Protein AF-A0A4Q8UIN6-F1 (afdb_monomer_lite)

Structure (mmCIF, N/CA/C/O backbone):
data_AF-A0A4Q8UIN6-F1
#
_entry.id   AF-A0A4Q8UIN6-F1
#
loop_
_atom_site.group_PDB
_atom_site.id
_atom_site.type_symbol
_atom_site.label_atom_id
_atom_site.label_alt_id
_atom_site.label_comp_id
_atom_site.label_asym_id
_atom_site.label_entity_id
_atom_site.label_seq_id
_atom_site.pdbx_PDB_ins_code
_atom_site.Cartn_x
_atom_site.Cartn_y
_atom_site.Cartn_z
_atom_site.occupancy
_atom_site.B_iso_or_equiv
_atom_site.auth_seq_id
_atom_site.auth_comp_id
_atom_site.auth_asym_id
_atom_site.auth_atom_id
_atom_site.pdbx_PDB_model_num
ATOM 1 N N . MET A 1 1 ? -8.063 -2.271 -13.149 1.00 55.88 1 MET A N 1
ATOM 2 C CA . MET A 1 1 ? -8.968 -3.009 -14.073 1.00 55.88 1 MET A CA 1
ATOM 3 C C . MET A 1 1 ? -8.489 -2.895 -15.523 1.00 55.88 1 MET A C 1
ATOM 5 O O . MET A 1 1 ? -9.298 -2.926 -16.445 1.00 55.88 1 MET A O 1
ATOM 9 N N . TYR A 1 2 ? -7.179 -2.782 -15.737 1.00 72.44 2 TYR A N 1
ATOM 10 C CA . TYR A 1 2 ? -6.567 -2.958 -17.056 1.00 72.44 2 TYR A CA 1
ATOM 11 C C . TYR A 1 2 ? -6.002 -4.374 -17.219 1.00 72.44 2 TYR A C 1
ATOM 13 O O . TYR A 1 2 ? -5.791 -4.827 -18.336 1.00 72.44 2 TYR A O 1
ATOM 21 N N . GLU A 1 3 ? -5.861 -5.107 -16.116 1.00 75.44 3 GLU A N 1
ATOM 22 C CA . GLU A 1 3 ? -5.175 -6.393 -15.998 1.00 75.44 3 GLU A CA 1
ATOM 23 C C . GLU A 1 3 ? -5.869 -7.476 -16.849 1.00 75.44 3 GLU A C 1
ATOM 25 O O . GLU A 1 3 ? -5.211 -8.230 -17.550 1.00 75.44 3 GLU A O 1
ATOM 30 N N . TYR A 1 4 ? -7.207 -7.468 -16.924 1.00 75.94 4 TYR A N 1
ATOM 31 C CA . TYR A 1 4 ? -7.984 -8.390 -17.776 1.00 75.94 4 TYR A CA 1
ATOM 32 C C . TYR A 1 4 ? -7.787 -8.189 -19.286 1.00 75.94 4 TYR A C 1
ATOM 34 O O . TYR A 1 4 ? -8.112 -9.075 -20.075 1.00 75.94 4 TYR A O 1
ATOM 42 N N . LEU A 1 5 ? -7.349 -7.001 -19.708 1.00 82.81 5 LEU A N 1
ATOM 43 C CA . LEU A 1 5 ? -7.236 -6.636 -21.122 1.00 82.81 5 LEU A CA 1
ATOM 44 C C . LEU A 1 5 ? -5.788 -6.439 -21.559 1.00 82.81 5 LEU A C 1
ATOM 46 O O . LEU A 1 5 ? -5.527 -6.487 -22.758 1.00 82.81 5 LEU A O 1
ATOM 50 N N . ALA A 1 6 ? -4.864 -6.237 -20.620 1.00 84.50 6 ALA A N 1
ATOM 51 C CA . ALA A 1 6 ? -3.476 -5.895 -20.894 1.00 84.50 6 ALA A CA 1
ATOM 52 C C . ALA A 1 6 ? -2.790 -6.947 -21.767 1.00 84.50 6 ALA A C 1
ATOM 54 O O . ALA A 1 6 ? -2.225 -6.595 -22.800 1.00 84.50 6 ALA A O 1
ATOM 55 N N . TYR A 1 7 ? -2.934 -8.233 -21.435 1.00 86.44 7 TYR A N 1
ATOM 56 C CA . TYR A 1 7 ? -2.377 -9.319 -22.243 1.00 86.44 7 TYR A CA 1
ATOM 57 C C . TYR A 1 7 ? -2.961 -9.352 -23.657 1.00 86.44 7 TYR A C 1
ATOM 59 O O . TYR A 1 7 ? -2.235 -9.386 -24.651 1.00 86.44 7 TYR A O 1
ATOM 67 N N . THR A 1 8 ? -4.289 -9.260 -23.772 1.00 85.69 8 THR A N 1
ATOM 68 C CA . THR A 1 8 ? -4.957 -9.252 -25.080 1.00 85.69 8 THR A CA 1
ATOM 69 C C . THR A 1 8 ? -4.534 -8.041 -25.912 1.00 85.69 8 THR A C 1
ATOM 71 O O . THR A 1 8 ? -4.278 -8.182 -27.107 1.00 85.69 8 THR A O 1
ATOM 74 N N . ALA A 1 9 ? -4.419 -6.862 -25.297 1.00 85.75 9 ALA A N 1
ATOM 75 C CA . ALA A 1 9 ? -3.946 -5.646 -25.946 1.00 85.75 9 ALA A CA 1
ATOM 76 C C . ALA A 1 9 ? -2.479 -5.772 -26.383 1.00 85.75 9 ALA A C 1
ATOM 78 O O . ALA A 1 9 ? -2.149 -5.378 -27.500 1.00 85.75 9 ALA A O 1
ATOM 79 N N . ALA A 1 10 ? -1.622 -6.374 -25.553 1.00 85.69 10 ALA A N 1
ATOM 80 C CA . ALA A 1 10 ? -0.219 -6.614 -25.868 1.00 85.69 10 ALA A CA 1
ATOM 81 C C . ALA A 1 10 ? -0.061 -7.552 -27.076 1.00 85.69 10 ALA A C 1
ATOM 83 O O . ALA A 1 10 ? 0.629 -7.220 -28.041 1.00 85.69 10 ALA A O 1
ATOM 84 N N . VAL A 1 11 ? -0.759 -8.691 -27.059 1.00 86.94 11 VAL A N 1
ATOM 85 C CA . VAL A 1 11 ? -0.645 -9.733 -28.090 1.00 86.94 11 VAL A CA 1
ATOM 86 C C . VAL A 1 11 ? -1.373 -9.357 -29.382 1.00 86.94 11 VAL A C 1
ATOM 88 O O . VAL A 1 11 ? -0.835 -9.528 -30.472 1.00 86.94 11 VAL A O 1
ATOM 91 N N . SER A 1 12 ? -2.603 -8.848 -29.286 1.00 85.38 12 SER A N 1
ATOM 92 C CA . SER A 1 12 ? -3.455 -8.603 -30.462 1.00 85.38 12 SER A CA 1
ATOM 93 C C . SER A 1 12 ? -3.321 -7.187 -31.023 1.00 85.38 12 SER A C 1
ATOM 95 O O . SER A 1 12 ? -3.688 -6.946 -32.171 1.00 85.38 12 SER A O 1
ATOM 97 N N . GLY A 1 13 ? -2.816 -6.240 -30.227 1.00 82.81 13 GLY A N 1
ATOM 98 C CA . GLY A 1 13 ? -2.674 -4.832 -30.604 1.00 82.81 13 GLY A CA 1
ATOM 99 C C . GLY A 1 13 ? -1.371 -4.488 -31.330 1.00 82.81 13 GLY A C 1
ATOM 100 O O . GLY A 1 13 ? -1.163 -3.320 -31.651 1.00 82.81 13 GLY A O 1
ATOM 101 N N . GLY A 1 14 ? -0.496 -5.467 -31.583 1.00 85.06 14 GLY A N 1
ATOM 102 C CA . GLY A 1 14 ? 0.805 -5.243 -32.224 1.00 85.06 14 GLY A CA 1
ATOM 103 C C . GLY A 1 14 ? 1.759 -4.418 -31.356 1.00 85.06 14 GLY A C 1
ATOM 104 O O . GLY A 1 14 ? 2.422 -3.502 -31.845 1.00 85.06 14 GLY A O 1
ATOM 105 N N . PHE A 1 15 ? 1.765 -4.671 -30.042 1.00 90.06 15 PHE A N 1
ATOM 106 C CA . PHE A 1 15 ? 2.443 -3.823 -29.061 1.00 90.06 15 PHE A CA 1
ATOM 107 C C . PHE A 1 15 ? 3.959 -3.742 -29.283 1.00 90.06 15 PHE A C 1
ATOM 109 O O . PHE A 1 15 ? 4.555 -2.662 -29.230 1.00 90.06 15 PHE A O 1
ATOM 116 N N . LYS A 1 16 ? 4.583 -4.877 -29.603 1.00 93.38 16 LYS A N 1
ATOM 117 C CA . LYS A 1 16 ? 6.002 -4.950 -29.952 1.00 93.38 16 LYS A CA 1
ATOM 118 C C . LYS A 1 16 ? 6.315 -4.154 -31.214 1.00 93.38 16 LYS A C 1
ATOM 120 O O . LYS A 1 16 ? 7.249 -3.357 -31.206 1.00 93.38 16 LYS A O 1
ATOM 125 N N . GLU A 1 17 ? 5.542 -4.344 -32.279 1.00 92.81 17 GLU A N 1
ATOM 126 C CA . GLU A 1 17 ? 5.719 -3.657 -33.563 1.00 92.81 17 GLU A CA 1
ATOM 127 C C . GLU A 1 17 ? 5.603 -2.140 -33.384 1.00 92.81 17 GLU A C 1
ATOM 129 O O . GLU A 1 17 ? 6.385 -1.371 -33.944 1.00 92.81 17 GLU A O 1
ATOM 134 N N . ALA A 1 18 ? 4.668 -1.718 -32.535 1.00 91.75 18 ALA A N 1
ATOM 135 C CA . ALA A 1 18 ? 4.485 -0.336 -32.126 1.00 91.75 18 ALA A CA 1
ATOM 136 C C . ALA A 1 18 ? 5.764 0.266 -31.508 1.00 91.75 18 ALA A C 1
ATOM 138 O O . ALA A 1 18 ? 6.174 1.367 -31.881 1.00 91.75 18 ALA A O 1
ATOM 139 N N . LEU A 1 19 ? 6.417 -0.453 -30.592 1.00 94.44 19 LEU A N 1
ATOM 140 C CA . LEU A 1 19 ? 7.640 0.007 -29.925 1.00 94.44 19 LEU A CA 1
ATOM 141 C C . LEU A 1 19 ? 8.915 -0.164 -30.767 1.00 94.44 19 LEU A C 1
ATOM 143 O O . LEU A 1 19 ? 9.931 0.458 -30.461 1.00 94.44 19 LEU A O 1
ATOM 147 N N . GLN A 1 20 ? 8.884 -0.960 -31.838 1.00 95.25 20 GLN A N 1
ATOM 148 C CA . GLN A 1 20 ? 10.010 -1.106 -32.770 1.00 95.25 20 GLN A CA 1
ATOM 149 C C . GLN A 1 20 ? 10.219 0.116 -33.676 1.00 95.25 20 GLN A C 1
ATOM 151 O O . GLN A 1 20 ? 11.268 0.230 -34.313 1.00 95.25 20 GLN A O 1
ATOM 156 N N . ALA A 1 21 ? 9.250 1.032 -33.749 1.00 92.56 21 ALA A N 1
ATOM 157 C CA . ALA A 1 21 ? 9.405 2.277 -34.488 1.00 92.56 21 ALA A CA 1
ATOM 158 C C . ALA A 1 21 ? 10.601 3.095 -33.960 1.00 92.56 21 ALA A C 1
ATOM 160 O O . ALA A 1 21 ? 10.807 3.205 -32.754 1.00 92.56 21 ALA A O 1
ATOM 161 N N . ASP A 1 22 ? 11.362 3.733 -34.861 1.00 89.19 22 ASP A N 1
ATOM 162 C CA . ASP A 1 22 ? 12.524 4.566 -34.488 1.00 89.19 22 ASP A CA 1
ATOM 163 C C . ASP A 1 22 ? 12.137 5.728 -33.554 1.00 89.19 22 ASP A C 1
ATOM 165 O O . ASP A 1 22 ? 12.903 6.130 -32.676 1.00 89.19 22 ASP A O 1
ATOM 169 N N . LYS A 1 23 ? 10.911 6.242 -33.719 1.00 89.00 23 LYS A N 1
ATOM 170 C CA . LYS A 1 23 ? 10.323 7.283 -32.875 1.00 89.00 23 LYS A CA 1
ATOM 171 C C . LYS A 1 23 ? 8.928 6.880 -32.427 1.00 89.00 23 LYS A C 1
ATOM 173 O O . LYS A 1 23 ? 8.058 6.626 -33.257 1.00 89.00 23 LYS A O 1
ATOM 178 N N . VAL A 1 24 ? 8.716 6.926 -31.118 1.00 90.88 24 VAL A N 1
ATOM 179 C CA . VAL A 1 24 ? 7.424 6.716 -30.464 1.00 90.88 24 VAL A CA 1
ATOM 180 C C . VAL A 1 24 ? 6.958 8.047 -29.874 1.00 90.88 24 VAL A C 1
ATOM 182 O O . VAL A 1 24 ? 7.755 8.809 -29.325 1.00 90.88 24 VAL A O 1
ATOM 185 N N . SER A 1 25 ? 5.676 8.380 -30.042 1.00 90.50 25 SER A N 1
ATOM 186 C CA . SER A 1 25 ? 5.124 9.625 -29.489 1.00 90.50 25 SER A CA 1
ATOM 187 C C . SER A 1 25 ? 4.988 9.539 -27.966 1.00 90.50 25 SER A C 1
ATOM 189 O O . SER A 1 25 ? 4.821 8.452 -27.423 1.00 90.50 25 SER A O 1
ATOM 191 N N . GLY A 1 26 ? 4.988 10.680 -27.267 1.00 89.81 26 GLY A N 1
ATOM 192 C CA . GLY A 1 26 ? 4.832 10.695 -25.806 1.00 89.81 26 GLY A CA 1
ATOM 193 C C . GLY A 1 26 ? 3.543 10.016 -25.326 1.00 89.81 26 GLY A C 1
ATOM 194 O O . GLY A 1 26 ? 3.594 9.207 -24.413 1.00 89.81 26 GLY A O 1
ATOM 195 N N . ALA A 1 27 ? 2.412 10.262 -25.997 1.00 90.75 27 ALA A N 1
ATOM 196 C CA . ALA A 1 27 ? 1.131 9.634 -25.648 1.00 90.75 27 ALA A CA 1
ATOM 197 C C . ALA A 1 27 ? 1.140 8.110 -25.856 1.00 90.75 27 ALA A C 1
ATOM 199 O O . ALA A 1 27 ? 0.541 7.362 -25.087 1.00 90.75 27 ALA A O 1
ATOM 200 N N . MET A 1 28 ? 1.839 7.648 -26.894 1.00 91.31 28 MET A N 1
ATOM 201 C CA . MET A 1 28 ? 2.015 6.223 -27.151 1.00 91.31 28 MET A CA 1
ATOM 202 C C . MET A 1 28 ? 2.946 5.578 -26.122 1.00 91.31 28 MET A C 1
ATOM 204 O O . MET A 1 28 ? 2.707 4.445 -25.725 1.00 91.31 28 MET A O 1
ATOM 208 N N . LEU A 1 29 ? 3.966 6.305 -25.661 1.00 93.31 29 LEU A N 1
ATOM 209 C CA . LEU A 1 29 ? 4.850 5.849 -24.594 1.00 93.31 29 LEU A CA 1
ATOM 210 C C . LEU A 1 29 ? 4.116 5.776 -23.249 1.00 93.31 29 LEU A C 1
ATOM 212 O O . LEU A 1 29 ? 4.275 4.796 -22.537 1.00 93.31 29 LEU A O 1
ATOM 216 N N . ASP A 1 30 ? 3.257 6.750 -22.940 1.00 93.12 30 ASP A N 1
ATOM 217 C CA . ASP A 1 30 ? 2.387 6.690 -21.760 1.00 93.12 30 ASP A CA 1
ATOM 218 C C . ASP A 1 30 ? 1.471 5.451 -21.818 1.00 93.12 30 ASP A C 1
ATOM 220 O O . ASP A 1 30 ? 1.454 4.656 -20.887 1.00 93.12 30 ASP A O 1
ATOM 224 N N . SER A 1 31 ? 0.807 5.222 -22.959 1.00 92.44 31 SER A N 1
ATOM 225 C CA . SER A 1 31 ? -0.083 4.060 -23.142 1.00 92.44 31 SER A CA 1
ATOM 226 C C . SER A 1 31 ? 0.667 2.723 -23.075 1.00 92.44 31 SER A C 1
ATOM 228 O O . SER A 1 31 ? 0.143 1.730 -22.579 1.00 92.44 31 SER A O 1
ATOM 230 N N . ALA A 1 32 ? 1.902 2.676 -23.588 1.00 94.62 32 ALA A N 1
ATOM 231 C CA . ALA A 1 32 ? 2.774 1.511 -23.461 1.00 94.62 32 ALA A CA 1
ATOM 232 C C . ALA A 1 32 ? 3.113 1.228 -21.993 1.00 94.62 32 ALA A C 1
ATOM 234 O O . ALA A 1 32 ? 3.127 0.071 -21.576 1.00 94.62 32 ALA A O 1
ATOM 235 N N . GLY A 1 33 ? 3.353 2.292 -21.225 1.00 95.00 33 GLY A N 1
ATOM 236 C CA . GLY A 1 33 ? 3.547 2.235 -19.788 1.00 95.00 33 GLY A CA 1
ATOM 237 C C . GLY A 1 33 ? 2.360 1.612 -19.057 1.00 95.00 33 GLY A C 1
ATOM 238 O O . GLY A 1 33 ? 2.566 0.673 -18.294 1.00 95.00 33 GLY A O 1
ATOM 239 N N . ASP A 1 34 ? 1.138 2.055 -19.364 1.00 92.94 34 ASP A N 1
ATOM 240 C CA . ASP A 1 34 ? -0.094 1.523 -18.761 1.00 92.94 34 ASP A CA 1
ATOM 241 C C . ASP A 1 34 ? -0.257 0.007 -19.009 1.00 92.94 34 ASP A C 1
ATOM 243 O O . ASP A 1 34 ? -0.661 -0.740 -18.118 1.00 92.94 34 ASP A O 1
ATOM 247 N N . ILE A 1 35 ? 0.081 -0.474 -20.216 1.00 94.06 35 ILE A N 1
ATOM 248 C CA . ILE A 1 35 ? 0.032 -1.911 -20.550 1.00 94.06 35 ILE A CA 1
ATOM 249 C C . ILE A 1 35 ? 1.090 -2.688 -19.762 1.00 94.06 35 ILE A C 1
ATOM 251 O O . ILE A 1 35 ? 0.783 -3.740 -19.205 1.00 94.06 35 ILE A O 1
ATOM 255 N N . ILE A 1 36 ? 2.329 -2.187 -19.721 1.00 95.94 36 ILE A N 1
ATOM 256 C CA . ILE A 1 36 ? 3.430 -2.837 -18.997 1.00 95.94 36 ILE A CA 1
ATOM 257 C C . ILE A 1 36 ? 3.108 -2.922 -17.507 1.00 95.94 36 ILE A C 1
ATOM 259 O O . ILE A 1 36 ? 3.254 -3.982 -16.911 1.00 95.94 36 ILE A O 1
ATOM 263 N N . GLU A 1 37 ? 2.629 -1.832 -16.917 1.00 94.50 37 GLU A N 1
ATOM 264 C CA . GLU A 1 37 ? 2.224 -1.790 -15.516 1.00 94.50 37 GLU A CA 1
ATOM 265 C C . GLU A 1 37 ? 1.110 -2.791 -15.206 1.00 94.50 37 GLU A C 1
ATOM 267 O O . GLU A 1 37 ? 1.189 -3.520 -14.219 1.00 94.50 37 GLU A O 1
ATOM 272 N N . ALA A 1 38 ? 0.091 -2.869 -16.062 1.00 92.44 38 ALA A N 1
ATOM 273 C CA . ALA A 1 38 ? -0.997 -3.818 -15.881 1.00 92.44 38 ALA A CA 1
ATOM 274 C C . ALA A 1 38 ? -0.530 -5.281 -15.985 1.00 92.44 38 ALA A C 1
ATOM 276 O O . ALA A 1 38 ? -1.048 -6.125 -15.259 1.00 92.44 38 ALA A O 1
ATOM 277 N N . LEU A 1 39 ? 0.451 -5.580 -16.846 1.00 93.75 39 LEU A N 1
ATOM 278 C CA . LEU A 1 39 ? 1.071 -6.908 -16.931 1.00 93.75 39 LEU A CA 1
ATOM 279 C C . LEU A 1 39 ? 1.953 -7.221 -15.714 1.00 93.75 39 LEU A C 1
ATOM 281 O O . LEU A 1 39 ? 1.983 -8.366 -15.280 1.00 93.75 39 LEU A O 1
ATOM 285 N N . LEU A 1 40 ? 2.656 -6.226 -15.165 1.00 93.69 40 LEU A N 1
ATOM 286 C CA . LEU A 1 40 ? 3.498 -6.376 -13.969 1.00 93.69 40 LEU A CA 1
ATOM 287 C C . LEU A 1 40 ? 2.677 -6.607 -12.699 1.00 93.69 40 LEU A C 1
ATOM 289 O O . LEU A 1 40 ? 3.068 -7.405 -11.857 1.00 93.69 40 LEU A O 1
ATOM 293 N N . ASN A 1 41 ? 1.539 -5.921 -12.557 1.00 88.62 41 ASN A N 1
ATOM 294 C CA . ASN A 1 41 ? 0.656 -6.092 -11.399 1.00 88.62 41 ASN A CA 1
ATOM 295 C C . ASN A 1 41 ? 0.030 -7.497 -11.332 1.00 88.62 41 ASN A C 1
ATOM 297 O O . ASN A 1 41 ? -0.438 -7.902 -10.267 1.00 88.62 41 ASN A O 1
ATOM 301 N N . GLY A 1 42 ? -0.004 -8.214 -12.459 1.00 80.62 42 GLY A N 1
ATOM 302 C CA . GLY A 1 42 ? -0.657 -9.510 -12.576 1.00 80.62 42 GLY A CA 1
ATOM 303 C C . GLY A 1 42 ? -2.176 -9.430 -12.407 1.00 80.62 42 GLY A C 1
ATOM 304 O O . GLY A 1 42 ? -2.780 -8.369 -12.227 1.00 80.62 42 GLY A O 1
ATOM 305 N N . GLY A 1 43 ? -2.839 -10.579 -12.492 1.00 73.75 43 GLY A N 1
ATOM 306 C CA . GLY A 1 43 ? -4.287 -10.650 -12.363 1.00 73.75 43 GLY A CA 1
ATOM 307 C C . GLY A 1 43 ? -4.818 -12.073 -12.503 1.00 73.75 43 GLY A C 1
ATOM 308 O O . GLY A 1 43 ? -4.052 -13.024 -12.574 1.00 73.75 43 GLY A O 1
ATOM 309 N N . PRO A 1 44 ? -6.146 -12.256 -12.548 1.00 73.81 44 PRO A N 1
ATOM 310 C CA . PRO A 1 44 ? -6.748 -13.572 -12.783 1.00 73.81 44 PRO A CA 1
ATOM 311 C C . PRO A 1 44 ? -6.598 -14.067 -14.235 1.00 73.81 44 PRO A C 1
ATOM 313 O O . PRO A 1 44 ? -7.075 -15.155 -14.550 1.00 73.81 44 PRO A O 1
ATOM 316 N N . ALA A 1 45 ? -6.010 -13.251 -15.112 1.00 83.69 45 ALA A N 1
ATOM 317 C CA . ALA A 1 45 ? -5.683 -13.554 -16.502 1.00 83.69 45 ALA A CA 1
ATOM 318 C C . ALA A 1 45 ? -4.155 -13.541 -16.685 1.00 83.69 45 ALA A C 1
ATOM 320 O O . ALA A 1 45 ? -3.432 -13.222 -15.744 1.00 83.69 45 ALA A O 1
ATOM 321 N N . GLU A 1 46 ? -3.692 -13.876 -17.887 1.00 89.00 46 GLU A N 1
ATOM 322 C CA . GLU A 1 46 ? -2.272 -13.942 -18.236 1.00 89.00 46 GLU A CA 1
ATOM 323 C C . GLU A 1 46 ? -1.519 -12.632 -17.942 1.00 89.00 46 GLU A C 1
ATOM 325 O O . GLU A 1 46 ? -2.039 -11.531 -18.162 1.00 89.00 46 GLU A O 1
ATOM 330 N N . ASP A 1 47 ? -0.275 -12.758 -17.480 1.00 91.00 47 ASP A N 1
ATOM 331 C CA . ASP A 1 47 ? 0.553 -11.636 -17.029 1.00 91.00 47 ASP A CA 1
ATOM 332 C C . ASP A 1 47 ? 1.853 -11.478 -17.842 1.00 91.00 47 ASP A C 1
ATOM 334 O O . ASP A 1 47 ? 1.993 -11.987 -18.962 1.00 91.00 47 ASP A O 1
ATOM 338 N N . LEU A 1 48 ? 2.803 -10.687 -17.329 1.00 91.00 48 LEU A N 1
ATOM 339 C CA . LEU A 1 48 ? 4.082 -10.459 -17.999 1.00 91.00 48 LEU A CA 1
ATOM 340 C C . LEU A 1 48 ? 4.884 -11.758 -18.217 1.00 91.00 48 LEU A C 1
ATOM 342 O O . LEU A 1 48 ? 5.579 -11.877 -19.229 1.00 91.00 48 LEU A O 1
ATOM 346 N N . SER A 1 49 ? 4.768 -12.725 -17.307 1.00 90.12 49 SER A N 1
ATOM 347 C CA . SER A 1 49 ? 5.430 -14.032 -17.362 1.00 90.12 49 SER A CA 1
ATOM 348 C C . SER A 1 49 ? 4.925 -14.880 -18.527 1.00 90.12 49 SER A C 1
ATOM 350 O O . SER A 1 49 ? 5.699 -15.634 -19.113 1.00 90.12 49 SER A O 1
ATOM 352 N N . ASP A 1 50 ? 3.657 -14.720 -18.912 1.00 90.75 50 ASP A N 1
ATOM 353 C CA . ASP A 1 50 ? 3.025 -15.412 -20.045 1.00 90.75 50 ASP A CA 1
ATOM 354 C C . ASP A 1 50 ? 3.294 -14.729 -21.396 1.00 90.75 50 ASP A C 1
ATOM 356 O O . ASP A 1 50 ? 3.031 -15.283 -22.475 1.00 90.75 50 ASP A O 1
ATOM 360 N N . TYR A 1 51 ? 3.786 -13.488 -21.371 1.00 91.50 51 TYR A N 1
ATOM 361 C CA . TYR A 1 51 ? 3.978 -12.682 -22.566 1.00 91.50 51 TYR A CA 1
ATOM 362 C C . TYR A 1 51 ? 5.344 -12.943 -23.214 1.00 91.50 51 TYR A C 1
ATOM 364 O O . TYR A 1 51 ? 6.383 -12.442 -22.790 1.00 91.50 51 TYR A O 1
ATOM 372 N N . LYS A 1 52 ? 5.338 -13.692 -24.323 1.00 91.44 52 LYS A N 1
ATOM 373 C CA . LYS A 1 52 ? 6.549 -14.154 -25.037 1.00 91.44 52 LYS A CA 1
ATOM 374 C C . LYS A 1 52 ? 7.527 -13.056 -25.454 1.00 91.44 52 LYS A C 1
ATOM 376 O O . LYS A 1 52 ? 8.716 -13.315 -25.599 1.00 91.44 52 LYS A O 1
ATOM 381 N N . ASP A 1 53 ? 7.023 -11.848 -25.692 1.00 92.69 53 ASP A N 1
ATOM 382 C CA . ASP A 1 53 ? 7.823 -10.703 -26.125 1.00 92.69 53 ASP A CA 1
ATOM 383 C C . ASP A 1 53 ? 8.176 -9.744 -24.971 1.00 92.69 53 ASP A C 1
ATOM 385 O O . ASP A 1 53 ? 8.716 -8.664 -25.226 1.00 92.69 53 ASP A O 1
ATOM 389 N N . ALA A 1 54 ? 7.916 -10.124 -23.711 1.00 93.31 54 ALA A N 1
ATOM 390 C CA . ALA A 1 54 ? 8.110 -9.285 -22.525 1.00 93.31 54 ALA A CA 1
ATOM 391 C C . ALA A 1 54 ? 9.509 -8.658 -22.460 1.00 93.31 54 ALA A C 1
ATOM 393 O O . ALA A 1 54 ? 9.633 -7.435 -22.364 1.00 93.31 54 ALA A O 1
ATOM 394 N N . ALA A 1 55 ? 10.562 -9.470 -22.601 1.00 95.56 55 ALA A N 1
ATOM 395 C CA . ALA A 1 55 ? 11.945 -8.997 -22.534 1.00 95.56 55 ALA A CA 1
ATOM 396 C C . ALA A 1 55 ? 12.286 -7.966 -23.623 1.00 95.56 55 ALA A C 1
ATOM 398 O O . ALA A 1 55 ? 13.066 -7.038 -23.397 1.00 95.56 55 ALA A O 1
ATOM 399 N N . ILE A 1 56 ? 11.706 -8.114 -24.818 1.00 95.06 56 ILE A N 1
ATOM 400 C CA . ILE A 1 56 ? 11.933 -7.199 -25.942 1.00 95.06 56 ILE A CA 1
ATOM 401 C C . ILE A 1 56 ? 11.160 -5.902 -25.722 1.00 95.06 56 ILE A C 1
ATOM 403 O O . ILE A 1 56 ? 11.716 -4.819 -25.886 1.00 95.06 56 ILE A O 1
ATOM 407 N N . VAL A 1 57 ? 9.885 -6.006 -25.353 1.00 95.50 57 VAL A N 1
ATOM 408 C CA . VAL A 1 57 ? 9.002 -4.857 -25.139 1.00 95.50 57 VAL A CA 1
ATOM 409 C C . VAL A 1 57 ? 9.510 -3.967 -24.012 1.00 95.50 57 VAL A C 1
ATOM 411 O O . VAL A 1 57 ? 9.587 -2.754 -24.202 1.00 95.50 57 VAL A O 1
ATOM 414 N N . ILE A 1 58 ? 9.923 -4.548 -22.883 1.00 97.31 58 ILE A N 1
ATOM 415 C CA . ILE A 1 58 ? 10.473 -3.784 -21.757 1.00 97.31 58 ILE A CA 1
ATOM 416 C C . ILE A 1 58 ? 11.771 -3.075 -22.160 1.00 97.31 58 ILE A C 1
ATOM 418 O O . ILE A 1 58 ? 11.925 -1.879 -21.912 1.00 97.31 58 ILE A O 1
ATOM 422 N N . ASP A 1 59 ? 12.681 -3.760 -22.854 1.00 96.81 59 ASP A N 1
ATOM 423 C CA . ASP A 1 59 ? 13.930 -3.142 -23.310 1.00 96.81 59 ASP A CA 1
ATOM 424 C C . ASP A 1 59 ? 13.695 -2.022 -24.340 1.00 96.81 59 ASP A C 1
ATOM 426 O O . ASP A 1 59 ? 14.360 -0.982 -24.297 1.00 96.81 59 ASP A O 1
ATOM 430 N N . LEU A 1 60 ? 12.729 -2.186 -25.251 1.00 96.94 60 LEU A N 1
ATOM 431 C CA . LEU A 1 60 ? 12.335 -1.136 -26.197 1.00 96.94 60 LEU A CA 1
ATOM 432 C C . LEU A 1 60 ? 11.706 0.060 -25.477 1.00 96.94 60 LEU A C 1
ATOM 434 O O . LEU A 1 60 ? 12.067 1.200 -25.768 1.00 96.94 60 LEU A O 1
ATOM 438 N N . TYR A 1 61 ? 10.813 -0.186 -24.518 1.00 97.81 61 TYR A N 1
ATOM 439 C CA . TYR A 1 61 ? 10.182 0.854 -23.711 1.00 97.81 61 TYR A CA 1
ATOM 440 C C . TYR A 1 61 ? 11.227 1.697 -22.969 1.00 97.81 61 TYR A C 1
ATOM 442 O O . TYR A 1 61 ? 11.273 2.917 -23.143 1.00 97.81 61 TYR A O 1
ATOM 450 N N . ILE A 1 62 ? 12.150 1.052 -22.247 1.00 97.56 62 ILE A N 1
ATOM 451 C CA . ILE A 1 62 ? 13.255 1.733 -21.555 1.00 97.56 62 ILE A CA 1
ATOM 452 C C . ILE A 1 62 ? 14.139 2.482 -22.559 1.00 97.56 62 ILE A C 1
ATOM 454 O O . ILE A 1 62 ? 14.526 3.625 -22.323 1.00 97.56 62 ILE A O 1
ATOM 458 N N . SER A 1 63 ? 14.425 1.890 -23.723 1.00 95.69 63 SER A N 1
ATOM 459 C CA . SER A 1 63 ? 15.200 2.553 -24.782 1.00 95.69 63 SER A CA 1
ATOM 460 C C . SER A 1 63 ? 14.557 3.846 -25.281 1.00 95.69 63 SER A C 1
ATOM 462 O O . SER A 1 63 ? 15.277 4.799 -25.586 1.00 95.69 63 SER A O 1
ATOM 464 N N . HIS A 1 64 ? 13.227 3.894 -25.367 1.00 96.75 64 HIS A N 1
ATOM 465 C CA . HIS A 1 64 ? 12.499 5.111 -25.722 1.00 96.75 64 HIS A CA 1
ATOM 466 C C . HIS A 1 64 ? 12.502 6.130 -24.588 1.00 96.75 64 HIS A C 1
ATOM 468 O O . HIS A 1 64 ? 12.697 7.311 -24.862 1.00 96.75 64 HIS A O 1
ATOM 474 N N . LEU A 1 65 ? 12.386 5.694 -23.330 1.00 95.94 65 LEU A N 1
ATOM 475 C CA . LEU A 1 65 ? 12.486 6.585 -22.170 1.00 95.94 65 LEU A CA 1
ATOM 476 C C . LEU A 1 65 ? 13.866 7.243 -22.050 1.00 95.94 65 LEU A C 1
ATOM 478 O O . LEU A 1 65 ? 13.935 8.445 -21.826 1.00 95.94 65 LEU A O 1
ATOM 482 N N . VAL A 1 66 ? 14.962 6.515 -22.297 1.00 93.06 66 VAL A N 1
ATOM 483 C CA . VAL A 1 66 ? 16.323 7.100 -22.314 1.00 93.06 66 VAL A CA 1
ATOM 484 C C . VAL A 1 66 ? 16.446 8.224 -23.350 1.00 93.06 66 VAL A C 1
ATOM 486 O O . VAL A 1 66 ? 17.160 9.203 -23.143 1.00 93.06 66 VAL A O 1
ATOM 489 N N . LYS A 1 67 ? 15.762 8.088 -24.490 1.00 91.38 67 LYS A N 1
ATOM 490 C CA . LYS A 1 67 ? 15.755 9.098 -25.558 1.00 91.38 67 LYS A CA 1
ATOM 491 C C . LYS A 1 67 ? 14.723 10.202 -25.316 1.00 91.38 67 LYS A C 1
ATOM 493 O O . LYS A 1 67 ? 14.756 11.223 -26.008 1.00 91.38 67 LYS A O 1
ATOM 498 N N . ALA A 1 68 ? 13.788 10.000 -24.390 1.00 86.69 68 ALA A N 1
ATOM 499 C CA . ALA A 1 68 ? 12.744 10.960 -24.095 1.00 86.69 68 ALA A CA 1
ATOM 500 C C . ALA A 1 68 ? 13.351 12.141 -23.330 1.00 86.69 68 ALA A C 1
ATOM 502 O O . ALA A 1 68 ? 13.923 11.990 -22.258 1.00 86.69 68 ALA A O 1
ATOM 503 N N . GLY A 1 69 ? 13.225 13.349 -23.884 1.00 78.88 69 GLY A N 1
ATOM 504 C CA . GLY A 1 69 ? 13.810 14.545 -23.270 1.00 78.88 69 GLY A CA 1
ATOM 505 C C . GLY A 1 69 ? 13.147 14.973 -21.954 1.00 78.88 69 GLY A C 1
ATOM 506 O O . GLY A 1 69 ? 13.749 15.724 -21.194 1.00 78.88 69 GLY A O 1
ATOM 507 N N . GLN A 1 70 ? 11.915 14.531 -21.683 1.00 86.75 70 GLN A N 1
ATOM 508 C CA . GLN A 1 70 ? 11.195 14.843 -20.450 1.00 86.75 70 GLN A CA 1
ATOM 509 C C . GLN A 1 70 ? 10.404 13.624 -19.977 1.00 86.75 70 GLN A C 1
ATOM 511 O O . GLN A 1 70 ? 9.491 13.167 -20.666 1.00 86.75 70 GLN A O 1
ATOM 516 N N . LEU A 1 71 ? 10.739 13.144 -18.781 1.00 94.12 71 LEU A N 1
ATOM 517 C CA . LEU A 1 71 ? 10.064 12.029 -18.127 1.00 94.12 71 LEU A CA 1
ATOM 518 C C . LEU A 1 71 ? 9.032 12.516 -17.109 1.00 94.12 71 LEU A C 1
ATOM 520 O O . LEU A 1 71 ? 9.141 13.609 -16.545 1.00 94.12 71 LEU A O 1
ATOM 524 N N . LYS A 1 72 ? 8.015 11.686 -16.889 1.00 94.06 72 LYS A N 1
ATOM 525 C CA . LYS A 1 72 ? 6.950 11.893 -15.907 1.00 94.06 72 LYS A CA 1
ATOM 526 C C . LYS A 1 72 ? 7.131 10.944 -14.728 1.00 94.06 72 LYS A C 1
ATOM 528 O O . LYS A 1 72 ? 7.831 9.943 -14.811 1.00 94.06 72 LYS A O 1
ATOM 533 N N . ILE A 1 73 ? 6.426 11.233 -13.641 1.00 95.75 73 ILE A N 1
ATOM 534 C C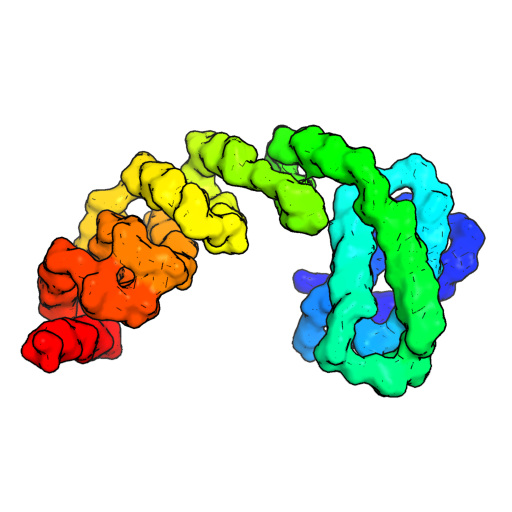A . ILE A 1 73 ? 6.469 10.423 -12.415 1.00 95.75 73 ILE A CA 1
ATOM 535 C C . ILE A 1 73 ? 5.875 9.032 -12.641 1.00 95.75 73 ILE A C 1
ATOM 537 O O . ILE A 1 73 ? 6.409 8.062 -12.119 1.00 95.75 73 ILE A O 1
ATOM 541 N N . VAL A 1 74 ? 4.861 8.918 -13.503 1.00 95.00 74 VAL A N 1
ATOM 542 C CA . VAL A 1 74 ? 4.345 7.613 -13.938 1.00 95.00 74 VAL A CA 1
ATOM 543 C C . VAL A 1 74 ? 5.440 6.766 -14.603 1.00 95.00 74 VAL A C 1
ATOM 545 O O . VAL A 1 74 ? 5.557 5.583 -14.315 1.00 95.00 74 VAL A O 1
ATOM 548 N N . HIS A 1 75 ? 6.334 7.367 -15.403 1.00 96.38 75 HIS A N 1
ATOM 549 C CA . HIS A 1 75 ? 7.454 6.632 -16.006 1.00 96.38 75 HIS A CA 1
ATOM 550 C C . HIS A 1 75 ? 8.437 6.128 -14.949 1.00 96.38 75 HIS A C 1
ATOM 552 O O . HIS A 1 75 ? 8.883 4.991 -15.045 1.00 96.38 75 HIS A O 1
ATOM 558 N N . PHE A 1 76 ? 8.738 6.938 -13.929 1.00 97.62 76 PHE A N 1
ATOM 559 C CA . PHE A 1 76 ? 9.556 6.512 -12.789 1.00 97.62 76 PHE A CA 1
ATOM 560 C C . PHE A 1 76 ? 8.919 5.333 -12.039 1.00 97.62 76 PHE A C 1
ATOM 562 O O . PHE A 1 76 ? 9.594 4.338 -11.794 1.00 97.62 76 PHE A O 1
ATOM 569 N N . ASN A 1 77 ? 7.620 5.408 -11.732 1.00 97.31 77 ASN A N 1
ATOM 570 C CA . ASN A 1 77 ? 6.899 4.333 -11.043 1.00 97.31 77 ASN A CA 1
ATOM 571 C C . ASN A 1 77 ? 6.912 3.022 -11.838 1.00 97.31 77 ASN A C 1
ATOM 573 O O . ASN A 1 77 ? 7.143 1.963 -11.259 1.00 97.31 77 ASN A O 1
ATOM 577 N N . ILE A 1 78 ? 6.713 3.090 -13.157 1.00 97.69 78 ILE A N 1
ATOM 578 C CA . ILE A 1 78 ? 6.767 1.914 -14.035 1.00 97.69 78 ILE A CA 1
ATOM 579 C C . ILE A 1 78 ? 8.178 1.323 -14.067 1.00 97.69 78 ILE A C 1
ATOM 581 O O . ILE A 1 78 ? 8.328 0.110 -13.981 1.00 97.69 78 ILE A O 1
ATOM 585 N N . LEU A 1 79 ? 9.219 2.156 -14.163 1.00 98.19 79 LEU A N 1
ATOM 586 C CA . LEU A 1 79 ? 10.606 1.681 -14.134 1.00 98.19 79 LEU A CA 1
ATOM 587 C C . LEU A 1 79 ? 10.948 1.001 -12.806 1.00 98.19 79 LEU A C 1
ATOM 589 O O . LEU A 1 79 ? 11.542 -0.069 -12.823 1.00 98.19 79 LEU A O 1
ATOM 593 N N . LYS A 1 80 ? 10.511 1.563 -11.675 1.00 97.94 80 LYS A N 1
ATOM 594 C CA . LYS A 1 80 ? 10.673 0.925 -10.366 1.00 97.94 80 LYS A CA 1
ATOM 595 C C . LYS A 1 80 ? 9.919 -0.403 -10.260 1.00 97.94 80 LYS A C 1
ATOM 597 O O . LYS A 1 80 ? 10.479 -1.355 -9.741 1.00 97.94 80 LYS A O 1
ATOM 602 N N . ALA A 1 81 ? 8.716 -0.507 -10.824 1.00 97.31 81 ALA A N 1
ATOM 603 C CA . ALA A 1 81 ? 7.992 -1.779 -10.890 1.00 97.31 81 ALA A CA 1
ATOM 604 C C . ALA A 1 81 ? 8.699 -2.822 -11.776 1.00 97.31 81 ALA A C 1
ATOM 606 O O . ALA A 1 81 ? 8.695 -4.008 -11.460 1.00 97.31 81 ALA A O 1
ATOM 607 N N . ILE A 1 82 ? 9.322 -2.386 -12.878 1.00 98.06 82 ILE A N 1
ATOM 608 C CA . ILE A 1 82 ? 10.170 -3.250 -13.710 1.00 98.06 82 ILE A CA 1
ATOM 609 C C . ILE A 1 82 ? 11.387 -3.720 -12.909 1.00 98.06 82 ILE A C 1
ATOM 611 O O . ILE A 1 82 ? 11.733 -4.892 -12.990 1.00 98.06 82 ILE A O 1
ATOM 615 N N . GLU A 1 83 ? 12.040 -2.835 -12.154 1.00 98.19 83 GLU A N 1
ATOM 616 C CA . GLU A 1 83 ? 13.160 -3.213 -11.285 1.00 98.19 83 GLU A CA 1
ATOM 617 C C . GLU A 1 83 ? 12.737 -4.255 -10.254 1.00 98.19 83 GLU A C 1
ATOM 619 O O . GLU A 1 83 ? 13.376 -5.299 -10.199 1.00 98.19 83 GLU A O 1
ATOM 624 N N . ASP A 1 84 ? 11.635 -4.025 -9.531 1.00 97.06 84 ASP A N 1
ATOM 625 C CA . ASP A 1 84 ? 11.109 -4.972 -8.541 1.00 97.06 84 ASP A CA 1
ATOM 626 C C . ASP A 1 84 ? 10.869 -6.356 -9.177 1.00 97.06 84 ASP A C 1
ATOM 628 O O . ASP A 1 84 ? 11.347 -7.364 -8.666 1.00 97.06 84 ASP A O 1
ATOM 632 N N . TYR A 1 85 ? 10.217 -6.411 -10.347 1.00 96.50 85 TYR A N 1
ATOM 633 C CA . TYR A 1 85 ? 9.997 -7.662 -11.089 1.00 96.50 85 TYR A CA 1
ATOM 634 C C . TYR A 1 85 ? 11.307 -8.332 -11.523 1.00 96.50 85 TYR A C 1
ATOM 636 O O . TYR A 1 85 ? 11.452 -9.548 -11.452 1.00 96.50 85 TYR A O 1
ATOM 644 N N . LEU A 1 86 ? 12.281 -7.551 -11.994 1.00 96.69 86 LEU A N 1
ATOM 645 C CA . LEU A 1 86 ? 13.583 -8.072 -12.405 1.00 96.69 86 LEU A CA 1
ATOM 646 C C . LEU A 1 86 ? 14.480 -8.427 -11.221 1.00 96.69 86 LEU A C 1
ATOM 648 O O . LEU A 1 86 ? 15.502 -9.065 -11.438 1.00 96.69 86 LEU A O 1
ATOM 652 N N . GLU A 1 87 ? 14.161 -8.040 -9.996 1.00 96.31 87 GLU A N 1
ATOM 653 C CA . GLU A 1 87 ? 14.905 -8.398 -8.785 1.00 96.31 87 GLU A CA 1
ATOM 654 C C . GLU A 1 87 ? 14.214 -9.503 -7.979 1.00 96.31 87 GLU A C 1
ATOM 656 O O . GLU A 1 87 ? 14.824 -10.048 -7.065 1.00 96.31 87 GLU A O 1
ATOM 661 N N . ASP A 1 88 ? 12.998 -9.890 -8.363 1.00 95.25 88 ASP A N 1
ATOM 662 C CA . ASP A 1 88 ? 12.242 -10.954 -7.716 1.00 95.25 88 ASP A CA 1
ATOM 663 C C . ASP A 1 88 ? 12.884 -12.332 -7.953 1.00 95.25 88 ASP A C 1
ATOM 665 O O . ASP A 1 88 ? 12.854 -12.895 -9.052 1.00 95.25 88 ASP A O 1
ATOM 669 N N . ASP A 1 89 ? 13.491 -12.883 -6.904 1.00 91.31 89 ASP A N 1
ATOM 670 C CA . ASP A 1 89 ? 14.118 -14.204 -6.918 1.00 91.31 89 ASP A CA 1
ATOM 671 C C . ASP A 1 89 ? 13.110 -15.356 -6.722 1.00 91.31 89 ASP A C 1
ATOM 673 O O . ASP A 1 89 ? 13.497 -16.521 -6.830 1.00 91.31 89 ASP A O 1
ATOM 677 N N . GLU A 1 90 ? 11.828 -15.065 -6.469 1.00 92.31 90 GLU A N 1
ATOM 678 C CA . GLU A 1 90 ? 10.758 -16.070 -6.390 1.00 92.31 90 GLU A CA 1
ATOM 679 C C . GLU A 1 90 ? 10.237 -16.489 -7.778 1.00 92.31 90 GLU A C 1
ATOM 681 O O . GLU A 1 90 ? 9.599 -17.538 -7.912 1.00 92.31 90 GLU A O 1
ATOM 686 N N . LEU A 1 91 ? 10.540 -15.717 -8.828 1.00 91.12 91 LEU A N 1
ATOM 687 C CA . LEU A 1 91 ? 10.164 -16.045 -10.203 1.00 91.12 91 LEU A CA 1
ATOM 688 C C . LEU A 1 91 ? 10.965 -17.233 -10.758 1.00 91.12 91 LEU A C 1
ATOM 690 O O . LEU A 1 91 ? 12.177 -17.359 -10.573 1.00 91.12 91 LEU A O 1
ATOM 694 N N . GLU A 1 92 ? 10.294 -18.083 -11.541 1.00 92.69 92 GLU A N 1
ATOM 695 C CA . GLU A 1 92 ? 10.911 -19.229 -12.221 1.00 92.69 92 GLU A CA 1
ATOM 696 C C . GLU A 1 92 ? 11.729 -18.788 -13.453 1.00 92.69 92 GLU A C 1
ATOM 698 O O . GLU A 1 92 ? 11.355 -19.027 -14.607 1.00 92.69 92 GLU A O 1
ATOM 703 N N . TRP A 1 93 ? 12.866 -18.127 -13.220 1.00 94.38 93 TRP A N 1
ATOM 704 C CA . TRP A 1 93 ? 13.696 -17.518 -14.265 1.00 94.38 93 TRP A CA 1
ATOM 705 C C . TRP A 1 93 ? 14.169 -18.492 -15.348 1.00 94.38 93 TRP A C 1
ATOM 707 O O . TRP A 1 93 ? 14.302 -18.082 -16.503 1.00 94.38 93 TRP A O 1
ATOM 717 N N . GLU A 1 94 ? 14.377 -19.777 -15.037 1.00 91.62 94 GLU A N 1
ATOM 718 C CA . GLU A 1 94 ? 14.721 -20.756 -16.074 1.00 91.62 94 GLU A CA 1
ATOM 719 C C . GLU A 1 94 ? 13.598 -20.939 -17.103 1.00 91.62 94 GLU A C 1
ATOM 721 O O . GLU A 1 94 ? 13.889 -21.109 -18.286 1.00 91.62 94 GLU A O 1
ATOM 726 N N . LYS A 1 95 ? 12.326 -20.856 -16.687 1.00 90.31 95 LYS A N 1
ATOM 727 C CA . LYS A 1 95 ? 11.181 -20.889 -17.611 1.00 90.31 95 LYS A CA 1
ATOM 728 C C . LYS A 1 95 ? 11.072 -19.585 -18.392 1.00 90.31 95 LYS A C 1
ATOM 730 O O . LYS A 1 95 ? 10.860 -19.601 -19.601 1.00 90.31 95 LYS A O 1
ATOM 735 N N . LEU A 1 96 ? 11.274 -18.449 -17.726 1.00 93.06 96 LEU A N 1
ATOM 736 C CA . LEU A 1 96 ? 11.199 -17.126 -18.357 1.00 93.06 96 LEU A CA 1
ATOM 737 C C . LEU A 1 96 ? 12.292 -16.894 -19.411 1.00 93.06 96 LEU A C 1
ATOM 739 O O . LEU A 1 96 ? 12.119 -16.054 -20.300 1.00 93.06 96 LEU A O 1
ATOM 743 N N . ALA A 1 97 ? 13.382 -17.664 -19.378 1.00 90.81 97 ALA A N 1
ATOM 744 C CA . ALA A 1 97 ? 14.378 -17.671 -20.443 1.00 90.81 97 ALA A CA 1
ATOM 745 C C . ALA A 1 97 ? 13.773 -18.035 -21.814 1.00 90.81 97 ALA A C 1
ATOM 747 O O . ALA A 1 97 ? 14.213 -17.493 -22.831 1.00 90.81 97 ALA A O 1
ATOM 748 N N . GLU A 1 98 ? 12.724 -18.870 -21.858 1.00 86.00 98 GLU A N 1
ATOM 749 C CA . GLU A 1 98 ? 11.979 -19.180 -23.090 1.00 86.00 98 GLU A CA 1
ATOM 750 C C . GLU A 1 98 ? 11.260 -17.944 -23.664 1.00 86.00 98 GLU A C 1
ATOM 752 O O . GLU A 1 98 ? 11.082 -17.839 -24.879 1.00 86.00 98 GLU A O 1
ATOM 757 N N . ASN A 1 99 ? 10.940 -16.967 -22.808 1.00 86.19 99 ASN A N 1
ATOM 758 C CA . ASN A 1 99 ? 10.331 -15.676 -23.152 1.00 86.19 99 ASN A CA 1
ATOM 759 C C . ASN A 1 99 ? 11.373 -14.545 -23.293 1.00 86.19 99 ASN A C 1
ATOM 761 O O . ASN A 1 99 ? 11.051 -13.355 -23.254 1.00 86.19 99 ASN A O 1
ATOM 765 N N . GLY A 1 100 ? 12.649 -14.905 -23.470 1.00 88.38 100 GLY A N 1
ATOM 766 C CA . GLY A 1 100 ? 13.738 -13.973 -23.765 1.00 88.38 100 GLY A CA 1
ATOM 767 C C . GLY A 1 100 ? 14.452 -13.388 -22.544 1.00 88.38 100 GLY A C 1
ATOM 768 O O . GLY A 1 100 ? 15.379 -12.593 -22.721 1.00 88.38 100 GLY A O 1
ATOM 769 N N . TRP A 1 101 ? 14.085 -13.787 -21.324 1.00 94.88 101 TRP A N 1
ATOM 770 C CA . TRP A 1 101 ? 14.764 -13.369 -20.095 1.00 94.88 101 TRP A CA 1
ATOM 771 C C . TRP A 1 101 ? 15.982 -14.242 -19.781 1.00 94.88 101 TRP A C 1
ATOM 773 O O . TRP A 1 101 ? 16.000 -14.987 -18.806 1.00 94.88 101 TRP A O 1
ATOM 783 N N . THR A 1 102 ? 17.034 -14.153 -20.600 1.00 95.31 102 THR A N 1
ATOM 784 C CA . THR A 1 102 ? 18.330 -14.739 -20.209 1.00 95.31 102 THR A CA 1
ATOM 785 C C . THR A 1 102 ? 18.929 -13.960 -19.029 1.00 95.31 1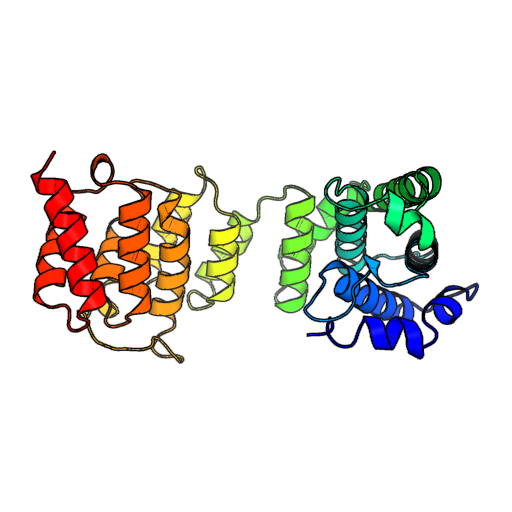02 THR A C 1
ATOM 787 O O . THR A 1 102 ? 18.621 -12.770 -18.880 1.00 95.31 102 THR A O 1
ATOM 790 N N . PRO A 1 103 ? 19.822 -14.562 -18.219 1.00 95.06 103 PRO A N 1
ATOM 791 C CA . PRO A 1 103 ? 20.491 -13.852 -17.126 1.00 95.06 103 PRO A CA 1
ATOM 792 C C . PRO A 1 103 ? 21.174 -12.554 -17.580 1.00 95.06 103 PRO A C 1
ATOM 794 O O . PRO A 1 103 ? 21.061 -11.517 -16.928 1.00 95.06 103 PRO A O 1
ATOM 797 N N . GLU A 1 104 ? 21.820 -12.572 -18.749 1.00 95.94 104 GLU A N 1
ATOM 798 C CA . GLU A 1 104 ? 22.468 -11.396 -19.332 1.00 95.94 104 GLU A CA 1
ATOM 799 C C . GLU A 1 104 ? 21.444 -10.331 -19.731 1.00 95.94 104 GLU A C 1
ATOM 801 O O . GLU A 1 104 ? 21.659 -9.145 -19.481 1.00 95.94 104 GLU A O 1
ATOM 806 N N . LYS A 1 105 ? 20.317 -10.735 -20.337 1.00 95.88 105 LYS A N 1
ATOM 807 C CA . LYS A 1 105 ? 19.257 -9.800 -20.726 1.00 95.88 105 LYS A CA 1
ATOM 808 C C . LYS A 1 105 ? 18.615 -9.156 -19.499 1.00 95.88 105 LYS A C 1
ATOM 810 O O . LYS A 1 105 ? 18.470 -7.937 -19.494 1.00 95.88 105 LYS A O 1
ATOM 815 N N . ARG A 1 106 ? 18.294 -9.947 -18.466 1.00 96.94 106 ARG A N 1
ATOM 816 C CA . ARG A 1 106 ? 17.766 -9.478 -17.172 1.00 96.94 106 ARG A CA 1
ATOM 817 C C . ARG A 1 106 ? 18.694 -8.424 -16.570 1.00 96.94 106 ARG A C 1
ATOM 819 O O . ARG A 1 106 ? 18.249 -7.315 -16.296 1.00 96.94 106 ARG A O 1
ATOM 826 N N . HIS A 1 107 ? 19.989 -8.728 -16.472 1.00 97.19 107 HIS A N 1
ATOM 827 C CA . HIS A 1 107 ? 20.979 -7.801 -15.923 1.00 97.19 107 HIS A CA 1
ATOM 828 C C . HIS A 1 107 ? 21.093 -6.501 -16.737 1.00 97.19 107 HIS A C 1
ATOM 830 O O . HIS A 1 107 ? 21.028 -5.416 -16.171 1.00 97.19 107 HIS A O 1
ATOM 836 N N . ILE A 1 108 ? 21.200 -6.585 -18.069 1.00 97.12 108 ILE A N 1
ATOM 837 C CA . ILE A 1 108 ? 21.308 -5.395 -18.931 1.00 97.12 108 ILE A CA 1
ATOM 838 C C . ILE A 1 108 ? 20.074 -4.500 -18.801 1.00 97.12 108 ILE A C 1
ATOM 840 O O . ILE A 1 108 ? 20.201 -3.279 -18.729 1.00 97.12 108 ILE A O 1
ATOM 844 N N . VAL A 1 109 ? 18.878 -5.088 -18.813 1.00 97.50 109 VAL A N 1
ATOM 845 C CA . VAL A 1 109 ? 17.629 -4.325 -18.722 1.00 97.50 109 VAL A CA 1
ATOM 846 C C . VAL A 1 109 ? 17.502 -3.662 -17.350 1.00 97.50 109 VAL A C 1
ATOM 848 O O . VAL A 1 109 ? 17.163 -2.480 -17.291 1.00 97.50 109 VAL A O 1
ATOM 851 N N . LEU A 1 110 ? 17.847 -4.379 -16.277 1.00 98.00 110 LEU A N 1
ATOM 852 C CA . LEU A 1 110 ? 17.844 -3.853 -14.914 1.00 98.00 110 LEU A CA 1
ATOM 853 C C . LEU A 1 110 ? 18.782 -2.645 -14.768 1.00 98.00 110 LEU A C 1
ATOM 855 O O . LEU A 1 110 ? 18.351 -1.585 -14.323 1.00 98.00 110 LEU A O 1
ATOM 859 N N . GLU A 1 111 ? 20.033 -2.758 -15.222 1.00 97.81 111 GLU A N 1
ATOM 860 C CA . GLU A 1 111 ? 21.006 -1.654 -15.159 1.00 97.81 111 GLU A CA 1
ATOM 861 C C . GLU A 1 111 ? 20.547 -0.424 -15.954 1.00 97.81 111 GLU A C 1
ATOM 863 O O . GLU A 1 111 ? 20.783 0.719 -15.562 1.00 97.81 111 GLU A O 1
ATOM 868 N N . ARG A 1 112 ? 19.854 -0.633 -17.079 1.00 96.62 112 ARG A N 1
ATOM 869 C CA . ARG A 1 112 ? 19.304 0.471 -17.877 1.00 96.62 112 ARG A CA 1
ATOM 870 C C . ARG A 1 112 ? 18.127 1.161 -17.196 1.00 96.62 112 ARG A C 1
ATOM 872 O O . ARG A 1 112 ? 18.018 2.378 -17.329 1.00 96.62 112 ARG A O 1
ATOM 879 N N . ALA A 1 113 ? 17.260 0.411 -16.513 1.00 97.81 113 ALA A N 1
ATOM 880 C CA . ALA A 1 113 ? 16.179 0.986 -15.716 1.00 97.81 113 ALA A CA 1
ATOM 881 C C . ALA A 1 113 ? 16.755 1.832 -14.567 1.00 97.81 113 ALA A C 1
ATOM 883 O O . ALA A 1 113 ? 16.448 3.024 -14.481 1.00 97.81 113 ALA A O 1
ATOM 884 N N . LYS A 1 114 ? 17.710 1.263 -13.817 1.00 97.50 114 LYS A N 1
ATOM 885 C CA . LYS A 1 114 ? 18.440 1.943 -12.734 1.00 97.50 114 LYS A CA 1
ATOM 886 C C . LYS A 1 114 ? 19.153 3.207 -13.188 1.00 97.50 114 LYS A C 1
ATOM 888 O O . LYS A 1 114 ? 19.069 4.242 -12.538 1.00 97.50 114 LYS A O 1
ATOM 893 N N . GLY A 1 115 ? 19.759 3.186 -14.376 1.00 96.31 115 GLY A N 1
ATOM 894 C CA . GLY A 1 115 ? 20.384 4.371 -14.967 1.00 96.31 115 GLY A CA 1
ATOM 895 C C . GLY A 1 115 ? 19.444 5.576 -15.142 1.00 96.31 115 GLY A C 1
ATOM 896 O O . GLY A 1 115 ? 19.930 6.698 -15.279 1.00 96.31 115 GLY A O 1
ATOM 897 N N . ILE A 1 116 ? 18.121 5.368 -15.138 1.00 96.50 116 ILE A N 1
ATOM 898 C CA . ILE A 1 116 ? 17.112 6.435 -15.141 1.00 96.50 116 ILE A CA 1
ATOM 899 C C . ILE A 1 116 ? 16.609 6.730 -13.722 1.00 96.50 116 ILE A C 1
ATOM 901 O O . ILE A 1 116 ? 16.442 7.897 -13.366 1.00 96.50 116 ILE A O 1
ATOM 905 N N . THR A 1 117 ? 16.300 5.703 -12.931 1.00 97.31 117 THR A N 1
ATOM 906 C CA . THR A 1 117 ? 15.633 5.844 -11.623 1.00 97.31 117 THR A CA 1
ATOM 907 C C . THR A 1 117 ? 16.580 6.286 -10.507 1.00 97.31 117 THR A C 1
ATOM 909 O O . THR A 1 117 ? 1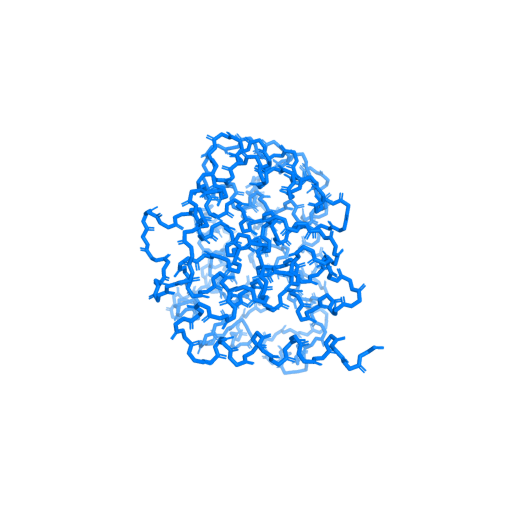6.134 6.979 -9.593 1.00 97.31 117 THR A O 1
ATOM 912 N N . ASP A 1 118 ? 17.882 6.016 -10.625 1.00 96.12 118 ASP A N 1
ATOM 913 C CA . ASP A 1 118 ? 18.910 6.450 -9.667 1.00 96.12 118 ASP A CA 1
ATOM 914 C C . ASP A 1 118 ? 19.263 7.948 -9.789 1.00 96.12 118 ASP A C 1
ATOM 916 O O . ASP A 1 118 ? 20.070 8.482 -9.018 1.00 96.12 118 ASP A O 1
ATOM 920 N N . ASP A 1 119 ? 18.655 8.675 -10.734 1.00 94.94 119 ASP A N 1
ATOM 921 C CA . ASP A 1 119 ? 18.827 10.123 -10.835 1.00 94.94 119 ASP A CA 1
ATOM 922 C C . ASP A 1 119 ? 18.254 10.833 -9.592 1.00 94.94 119 ASP A C 1
ATOM 924 O O . ASP A 1 119 ? 17.046 10.905 -9.354 1.00 94.94 119 ASP A O 1
ATOM 928 N N . SER A 1 120 ? 19.145 11.454 -8.816 1.00 93.38 120 SER A N 1
ATOM 929 C CA . SER A 1 120 ? 18.806 12.220 -7.607 1.00 93.38 120 SER A CA 1
ATOM 930 C C . SER A 1 120 ? 17.762 13.335 -7.812 1.00 93.38 120 SER A C 1
ATOM 932 O O . SER A 1 120 ? 17.125 13.781 -6.849 1.00 93.38 120 SER A O 1
ATOM 934 N N . SER A 1 121 ? 17.547 13.796 -9.048 1.00 95.12 121 SER A N 1
ATOM 935 C CA . SER A 1 121 ? 16.525 14.786 -9.384 1.00 95.12 121 SER A CA 1
ATOM 936 C C . SER A 1 121 ? 15.099 14.275 -9.150 1.00 95.12 121 SER A C 1
ATOM 938 O O . SER A 1 121 ? 14.217 15.092 -8.855 1.00 95.12 121 SER A O 1
ATOM 940 N N . TRP A 1 122 ? 14.867 12.954 -9.154 1.00 97.38 122 TRP A N 1
ATOM 941 C CA . TRP A 1 122 ? 13.564 12.360 -8.837 1.00 97.38 122 TRP A CA 1
ATOM 942 C C . TRP A 1 122 ? 13.077 12.753 -7.449 1.00 97.38 122 TRP A C 1
ATOM 944 O O . TRP A 1 122 ? 11.930 13.176 -7.304 1.00 97.38 122 TRP A O 1
ATOM 954 N N . LYS A 1 123 ? 13.961 12.763 -6.444 1.00 96.62 123 LYS A N 1
ATOM 955 C CA . LYS A 1 123 ? 13.608 13.196 -5.084 1.00 96.62 123 LYS A CA 1
ATOM 956 C C . LYS A 1 123 ? 13.087 14.631 -5.059 1.00 96.62 123 LYS A C 1
ATOM 958 O O . LYS A 1 123 ? 12.084 14.920 -4.404 1.00 96.62 123 LYS A O 1
ATOM 963 N N . THR A 1 124 ? 13.712 15.523 -5.827 1.00 95.81 124 THR A N 1
ATOM 964 C CA . THR A 1 124 ? 13.258 16.916 -5.966 1.00 95.81 124 THR A CA 1
ATOM 965 C C . THR A 1 124 ? 11.905 16.996 -6.674 1.00 95.81 124 THR A C 1
ATOM 967 O O . THR A 1 124 ? 11.025 17.746 -6.245 1.00 95.81 124 THR A O 1
ATOM 970 N N . THR A 1 125 ? 11.727 16.230 -7.750 1.00 96.00 125 THR A N 1
ATOM 971 C CA . THR A 1 125 ? 10.496 16.197 -8.553 1.00 96.00 125 THR A CA 1
ATOM 972 C C . THR A 1 125 ? 9.308 15.690 -7.737 1.00 96.00 125 THR A C 1
ATOM 974 O O . THR A 1 125 ? 8.277 16.363 -7.674 1.00 96.00 125 THR A O 1
ATOM 977 N N . VAL A 1 126 ? 9.475 14.567 -7.036 1.00 96.88 126 VAL A N 1
ATOM 978 C CA . VAL A 1 126 ? 8.450 13.973 -6.168 1.00 96.88 126 VAL A CA 1
ATOM 979 C C . VAL A 1 126 ? 8.111 14.909 -5.009 1.00 96.88 126 VAL A C 1
ATOM 981 O O . VAL A 1 126 ? 6.937 15.193 -4.781 1.00 96.88 126 VAL A O 1
ATOM 984 N N . THR A 1 127 ? 9.117 15.493 -4.347 1.00 95.38 127 THR A N 1
ATOM 985 C CA . THR A 1 127 ? 8.894 16.447 -3.244 1.00 95.38 127 THR A CA 1
ATOM 986 C C . THR A 1 127 ? 8.061 17.654 -3.686 1.00 95.38 127 THR A C 1
ATOM 988 O O . THR A 1 127 ? 7.145 18.067 -2.977 1.00 95.38 127 THR A O 1
ATOM 991 N N . LYS A 1 128 ? 8.322 18.216 -4.875 1.00 94.38 128 LYS A N 1
ATOM 992 C CA . LYS A 1 128 ? 7.504 19.313 -5.424 1.00 94.38 128 LYS A CA 1
ATOM 993 C C . LYS A 1 128 ? 6.067 18.863 -5.696 1.00 94.38 128 LYS A C 1
ATOM 995 O O . LYS A 1 128 ? 5.123 19.597 -5.392 1.00 94.38 128 LYS A O 1
ATOM 1000 N N . GLY A 1 129 ? 5.900 17.658 -6.235 1.00 94.06 129 GLY A N 1
ATOM 1001 C CA . GLY A 1 129 ? 4.596 17.102 -6.579 1.00 94.06 129 GLY A CA 1
ATOM 1002 C C . GLY A 1 129 ? 3.696 16.778 -5.380 1.00 94.06 129 GLY A C 1
ATOM 1003 O O . GLY A 1 129 ? 2.480 16.762 -5.544 1.00 94.06 129 GLY A O 1
ATOM 1004 N N . LEU A 1 130 ? 4.236 16.643 -4.160 1.00 92.56 130 LEU A N 1
ATOM 1005 C CA . LEU A 1 130 ? 3.444 16.440 -2.928 1.00 92.56 130 LEU A CA 1
ATOM 1006 C C . LEU A 1 130 ? 2.396 17.536 -2.673 1.00 92.56 130 LEU A C 1
ATOM 1008 O O . LEU A 1 130 ? 1.404 17.308 -1.975 1.00 92.56 130 LEU A O 1
ATOM 1012 N N . SER A 1 131 ? 2.586 18.715 -3.269 1.00 90.50 131 SER A N 1
ATOM 1013 C CA . SER A 1 131 ? 1.671 19.855 -3.180 1.00 90.50 131 SER A CA 1
ATOM 1014 C C . SER A 1 131 ? 0.464 19.800 -4.134 1.00 90.50 131 SER A C 1
ATOM 1016 O O . SER A 1 131 ? -0.375 20.696 -4.078 1.00 90.50 131 SER A O 1
ATOM 1018 N N . THR A 1 132 ? 0.346 18.782 -4.998 1.00 91.00 132 THR A N 1
ATOM 1019 C CA . THR A 1 132 ? -0.726 18.710 -6.010 1.00 91.00 132 THR A CA 1
ATOM 1020 C C . THR A 1 132 ? -2.121 18.522 -5.404 1.00 91.00 132 THR A C 1
ATOM 1022 O O . THR A 1 132 ? -2.324 17.664 -4.555 1.00 91.00 132 THR A O 1
ATOM 1025 N N . ASN A 1 133 ? -3.127 19.266 -5.859 1.00 85.69 133 ASN A N 1
ATOM 1026 C CA . ASN A 1 133 ? -4.516 19.043 -5.421 1.00 85.69 133 ASN A CA 1
ATOM 1027 C C . ASN A 1 133 ? -5.244 17.973 -6.251 1.00 85.69 133 ASN A C 1
ATOM 1029 O O . ASN A 1 133 ? -6.392 17.653 -5.962 1.00 85.69 133 ASN A O 1
ATOM 1033 N N . ASP A 1 134 ? -4.596 17.438 -7.285 1.00 88.88 134 ASP A N 1
ATOM 1034 C CA . ASP A 1 134 ? -5.142 16.370 -8.113 1.00 88.88 134 ASP A CA 1
ATOM 1035 C C . ASP A 1 134 ? -4.923 15.015 -7.425 1.00 88.88 134 ASP A C 1
ATOM 1037 O O . ASP A 1 134 ? -3.787 14.624 -7.151 1.00 88.88 134 ASP A O 1
ATOM 1041 N N . ASN A 1 135 ? -6.012 14.305 -7.121 1.00 82.38 135 ASN A N 1
ATOM 1042 C CA . ASN A 1 135 ? -5.954 13.038 -6.388 1.00 82.38 135 ASN A CA 1
ATOM 1043 C C . ASN A 1 135 ? -5.254 11.921 -7.174 1.00 82.38 135 ASN A C 1
ATOM 1045 O O . ASN A 1 135 ? -4.554 11.110 -6.569 1.00 82.38 135 ASN A O 1
ATOM 1049 N N . GLN A 1 136 ? -5.410 11.885 -8.501 1.00 83.00 136 GLN A N 1
ATOM 1050 C CA . GLN A 1 136 ? -4.761 10.883 -9.345 1.00 83.00 136 GLN A CA 1
ATOM 1051 C C . GLN A 1 136 ? -3.253 11.135 -9.395 1.00 83.00 136 GLN A C 1
ATOM 1053 O O . GLN A 1 136 ? -2.462 10.229 -9.152 1.00 83.00 136 GLN A O 1
ATOM 1058 N N . GLN A 1 137 ? -2.837 12.385 -9.607 1.00 88.94 137 GLN A N 1
ATOM 1059 C CA . GLN A 1 137 ? -1.420 12.745 -9.544 1.00 88.94 137 GLN A CA 1
ATOM 1060 C C . GLN A 1 137 ? -0.847 12.511 -8.148 1.00 88.94 137 GLN A C 1
ATOM 1062 O O . GLN A 1 137 ? 0.284 12.054 -8.018 1.00 88.94 137 GLN A O 1
ATOM 1067 N N . PHE A 1 138 ? -1.606 12.803 -7.090 1.00 90.31 138 PHE A N 1
ATOM 1068 C CA . PHE A 1 138 ? -1.143 12.564 -5.729 1.00 90.31 138 PHE A CA 1
ATOM 1069 C C . PHE A 1 138 ? -0.914 11.073 -5.453 1.00 90.31 138 PHE A C 1
ATOM 1071 O O . PHE A 1 138 ? 0.019 10.727 -4.730 1.00 90.31 138 PHE A O 1
ATOM 1078 N N . TRP A 1 139 ? -1.713 10.185 -6.052 1.00 87.62 139 TRP A N 1
ATOM 1079 C CA . TRP A 1 139 ? -1.487 8.742 -5.979 1.00 87.62 139 TRP A CA 1
ATOM 1080 C C . TRP A 1 139 ? -0.134 8.340 -6.583 1.00 87.62 139 TRP A C 1
ATOM 1082 O O . TRP A 1 139 ? 0.668 7.711 -5.889 1.00 87.62 139 TRP A O 1
ATOM 1092 N N . GLU A 1 140 ? 0.174 8.810 -7.796 1.00 91.19 140 GLU A N 1
ATOM 1093 C CA . GLU A 1 140 ? 1.475 8.579 -8.445 1.00 91.19 140 GLU A CA 1
ATOM 1094 C C . GLU A 1 140 ? 2.645 9.094 -7.601 1.00 91.19 140 GLU A C 1
ATOM 1096 O O . GLU A 1 140 ? 3.668 8.425 -7.442 1.00 91.19 140 GLU A O 1
ATOM 1101 N N . ILE A 1 141 ? 2.482 10.285 -7.018 1.00 95.06 141 ILE A N 1
ATOM 1102 C CA . ILE A 1 141 ? 3.485 10.910 -6.154 1.00 95.06 141 ILE A CA 1
ATOM 1103 C C . ILE A 1 141 ? 3.756 10.072 -4.910 1.00 95.06 141 ILE A C 1
ATOM 1105 O O . ILE A 1 141 ? 4.918 9.881 -4.558 1.00 95.06 141 ILE A O 1
ATOM 1109 N N . LYS A 1 142 ? 2.711 9.585 -4.229 1.00 91.88 142 LYS A N 1
ATOM 1110 C CA . LYS A 1 142 ? 2.878 8.758 -3.025 1.00 91.88 142 LYS A CA 1
ATOM 1111 C C . LYS A 1 142 ? 3.647 7.484 -3.341 1.00 91.88 142 LYS A C 1
ATOM 1113 O O . LYS A 1 142 ? 4.522 7.109 -2.569 1.00 91.88 142 LYS A O 1
ATOM 1118 N N . ARG A 1 143 ? 3.337 6.829 -4.463 1.00 91.19 143 ARG A N 1
ATOM 1119 C CA . ARG A 1 143 ? 4.053 5.621 -4.877 1.00 91.19 143 ARG A CA 1
ATOM 1120 C C . ARG A 1 143 ? 5.530 5.913 -5.139 1.00 91.19 143 ARG A C 1
ATOM 1122 O O . ARG A 1 143 ? 6.382 5.235 -4.576 1.00 91.19 143 ARG A O 1
ATOM 1129 N N . ALA A 1 144 ? 5.830 6.978 -5.878 1.00 95.81 144 ALA A N 1
ATOM 1130 C CA . ALA A 1 144 ? 7.210 7.379 -6.139 1.00 95.81 144 ALA A CA 1
ATOM 1131 C C . ALA A 1 144 ? 7.961 7.761 -4.851 1.00 95.81 144 ALA A C 1
ATOM 1133 O O . ALA A 1 144 ? 9.136 7.448 -4.689 1.00 95.81 144 ALA A O 1
ATOM 1134 N N . ALA A 1 145 ? 7.276 8.414 -3.908 1.00 94.25 145 ALA A N 1
ATOM 1135 C CA . ALA A 1 145 ? 7.833 8.782 -2.611 1.00 94.25 145 ALA A CA 1
ATOM 1136 C C . ALA A 1 145 ? 8.249 7.563 -1.776 1.00 94.25 145 ALA A C 1
ATOM 1138 O O . ALA A 1 145 ? 9.265 7.649 -1.091 1.00 94.25 145 ALA A O 1
ATOM 1139 N N . ARG A 1 146 ? 7.523 6.438 -1.875 1.00 90.00 146 ARG A N 1
ATOM 1140 C CA . ARG A 1 146 ? 7.894 5.176 -1.209 1.00 90.00 146 ARG A CA 1
ATOM 1141 C C . ARG A 1 146 ? 9.221 4.636 -1.731 1.00 90.00 146 ARG A C 1
ATOM 1143 O O . ARG A 1 146 ? 10.100 4.359 -0.933 1.00 90.00 146 ARG A O 1
ATOM 1150 N N . TYR A 1 147 ? 9.398 4.578 -3.051 1.00 93.88 147 TYR A N 1
ATOM 1151 C CA . TYR A 1 147 ? 10.657 4.125 -3.657 1.00 93.88 147 TYR A CA 1
ATOM 1152 C C . TYR A 1 147 ? 11.865 5.017 -3.330 1.00 93.88 147 TYR A C 1
ATOM 1154 O O . TYR A 1 147 ? 13.002 4.589 -3.494 1.00 93.88 147 TYR A O 1
ATOM 1162 N N . LEU A 1 148 ? 11.632 6.264 -2.910 1.00 95.12 148 LEU A N 1
ATOM 1163 C CA . LEU A 1 148 ? 12.672 7.257 -2.616 1.00 95.12 148 LEU A CA 1
ATOM 1164 C C . LEU A 1 148 ? 12.851 7.532 -1.114 1.00 95.12 148 LEU A C 1
ATOM 1166 O O . LEU A 1 148 ? 13.535 8.504 -0.754 1.00 95.12 148 LEU A O 1
ATOM 1170 N N . ASP A 1 149 ? 12.199 6.738 -0.258 1.00 90.94 149 ASP A N 1
ATOM 1171 C CA . ASP A 1 149 ? 12.177 6.895 1.200 1.00 90.94 149 ASP A CA 1
ATOM 1172 C C . ASP A 1 149 ? 11.867 8.341 1.634 1.00 90.94 149 ASP A C 1
ATOM 1174 O O . ASP A 1 149 ? 12.540 8.942 2.481 1.00 90.94 149 ASP A O 1
ATOM 1178 N N . ILE A 1 150 ? 10.881 8.966 0.985 1.00 91.69 150 ILE A N 1
ATOM 1179 C CA . ILE A 1 150 ? 10.418 10.310 1.337 1.00 91.69 150 ILE A CA 1
ATOM 1180 C C . ILE A 1 150 ? 9.338 10.191 2.409 1.00 91.69 150 ILE A C 1
ATOM 1182 O O . ILE A 1 150 ? 8.310 9.551 2.196 1.00 91.69 150 ILE A O 1
ATOM 1186 N N . ASP A 1 151 ? 9.543 10.884 3.529 1.00 86.62 151 ASP A N 1
ATOM 1187 C CA . ASP A 1 151 ? 8.543 10.984 4.589 1.00 86.62 151 ASP A CA 1
ATOM 1188 C C . ASP A 1 151 ? 7.271 11.691 4.085 1.00 86.62 151 ASP A C 1
ATOM 1190 O O . ASP A 1 151 ? 7.257 12.886 3.761 1.00 86.62 151 ASP A O 1
ATOM 1194 N N . LEU A 1 152 ? 6.187 10.920 4.008 1.00 87.38 152 LEU A N 1
ATOM 1195 C CA . LEU A 1 152 ? 4.878 11.367 3.549 1.00 87.38 152 LEU A CA 1
ATOM 1196 C C . LEU A 1 152 ? 4.012 11.933 4.680 1.00 87.38 152 LEU A C 1
ATOM 1198 O O . LEU A 1 152 ? 3.036 12.639 4.393 1.00 87.38 152 LEU A O 1
ATOM 1202 N N . TRP A 1 153 ? 4.351 11.674 5.946 1.00 86.19 153 TRP A N 1
ATOM 1203 C CA . TRP A 1 153 ? 3.500 11.999 7.088 1.00 86.19 153 TRP A CA 1
ATOM 1204 C C . TRP A 1 153 ? 3.149 13.494 7.190 1.00 86.19 153 TRP A C 1
ATOM 1206 O O . TRP A 1 153 ? 1.958 13.811 7.323 1.00 86.19 153 TRP A O 1
ATOM 1216 N N . PRO A 1 154 ? 4.087 14.453 7.022 1.00 87.31 154 PRO A N 1
ATOM 1217 C CA . PRO A 1 154 ? 3.756 15.880 7.056 1.00 87.31 154 PRO A CA 1
ATOM 1218 C C . PRO A 1 154 ? 2.749 16.296 5.975 1.00 87.31 154 PRO A C 1
ATOM 1220 O O . PRO A 1 154 ? 1.923 17.186 6.183 1.00 87.31 154 PRO A O 1
ATOM 1223 N N . THR A 1 155 ? 2.798 15.648 4.809 1.00 89.94 155 THR A N 1
ATOM 1224 C CA . THR A 1 155 ? 1.900 15.957 3.691 1.00 89.94 155 THR A CA 1
ATOM 1225 C C . THR A 1 155 ? 0.524 15.348 3.915 1.00 89.94 155 THR A C 1
ATOM 1227 O O . THR A 1 155 ? -0.485 16.040 3.754 1.00 89.94 155 THR A O 1
ATOM 1230 N N . ILE A 1 156 ? 0.464 14.069 4.292 1.00 87.75 156 ILE A N 1
ATOM 1231 C CA . ILE A 1 156 ? -0.813 13.374 4.459 1.00 87.75 156 ILE A CA 1
ATOM 1232 C C . ILE A 1 156 ? -1.571 13.920 5.673 1.00 87.75 156 ILE A C 1
ATOM 1234 O O . ILE A 1 156 ? -2.753 14.231 5.548 1.00 87.75 156 ILE A O 1
ATOM 1238 N N . SER A 1 157 ? -0.899 14.158 6.804 1.00 87.88 157 SER A N 1
ATOM 1239 C CA . SER A 1 157 ? -1.529 14.758 7.992 1.00 87.88 157 SER A CA 1
ATOM 1240 C C . SER A 1 157 ? -2.148 16.129 7.693 1.00 87.88 157 SER A C 1
ATOM 1242 O O . SER A 1 157 ? -3.265 16.419 8.125 1.00 87.88 157 SER A O 1
ATOM 1244 N N . LYS A 1 158 ? -1.486 16.972 6.887 1.00 89.94 158 LYS A N 1
ATOM 1245 C CA . LYS A 1 158 ? -2.054 18.250 6.430 1.00 89.94 158 LYS A CA 1
ATOM 1246 C C . LYS A 1 158 ? -3.317 18.051 5.585 1.00 89.94 158 LYS A C 1
ATOM 1248 O O . LYS A 1 158 ? -4.265 18.819 5.735 1.00 89.94 158 LYS A O 1
ATOM 1253 N N . ARG A 1 159 ? -3.342 17.043 4.707 1.00 91.06 159 ARG A N 1
ATOM 1254 C CA . ARG A 1 159 ? -4.518 16.732 3.877 1.00 91.06 159 ARG A CA 1
ATOM 1255 C C . ARG A 1 159 ? -5.673 16.170 4.695 1.00 91.06 159 ARG A C 1
ATOM 1257 O O . ARG A 1 159 ? -6.790 16.626 4.496 1.00 91.06 159 ARG A O 1
ATOM 1264 N N . ILE A 1 160 ? -5.406 15.276 5.647 1.00 91.12 160 ILE A N 1
ATOM 1265 C CA . ILE A 1 160 ? -6.419 14.757 6.578 1.00 91.12 160 ILE A CA 1
ATOM 1266 C C .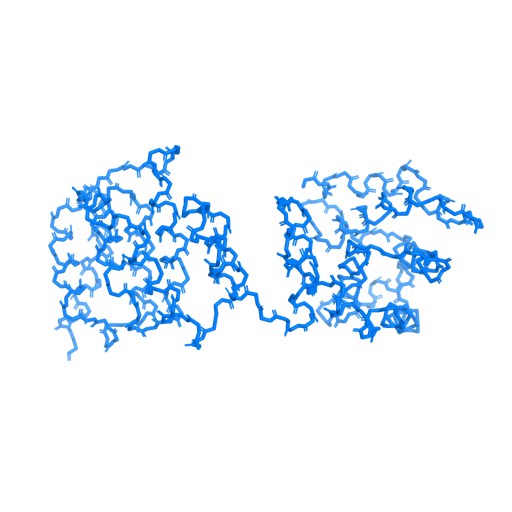 ILE A 1 160 ? -7.041 15.904 7.379 1.00 91.12 160 ILE A C 1
ATOM 1268 O O . ILE A 1 160 ? -8.256 15.990 7.486 1.00 91.12 160 ILE A O 1
ATOM 1272 N N . ASN A 1 161 ? -6.238 16.849 7.876 1.00 90.44 161 ASN A N 1
ATOM 1273 C CA . ASN A 1 161 ? -6.780 18.022 8.571 1.00 90.44 161 ASN A CA 1
ATOM 1274 C C . ASN A 1 161 ? -7.676 18.898 7.674 1.00 90.44 161 ASN A C 1
ATOM 1276 O O . ASN A 1 161 ? -8.594 19.543 8.173 1.00 90.44 161 ASN A O 1
ATOM 1280 N N . ALA A 1 162 ? -7.415 18.942 6.364 1.00 91.62 162 ALA A N 1
ATOM 1281 C CA . ALA A 1 162 ? -8.233 19.689 5.411 1.00 91.62 162 ALA A CA 1
ATOM 1282 C C . ALA A 1 162 ? -9.500 18.92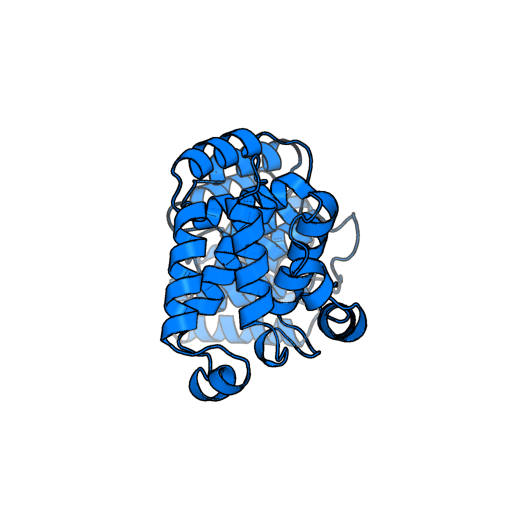7 4.980 1.00 91.62 162 ALA A C 1
ATOM 1284 O O . ALA A 1 162 ? -10.529 19.554 4.737 1.00 91.62 162 ALA A O 1
ATOM 1285 N N . ASN A 1 163 ? -9.425 17.597 4.879 1.00 90.81 163 ASN A N 1
ATOM 1286 C CA . ASN A 1 163 ? -10.530 16.718 4.512 1.00 90.81 163 ASN A CA 1
ATOM 1287 C C . ASN A 1 163 ? -10.534 15.449 5.390 1.00 90.81 163 ASN A C 1
ATOM 1289 O O . ASN A 1 163 ? -10.054 14.396 4.963 1.00 90.81 163 ASN A O 1
ATOM 1293 N N . PRO A 1 164 ? -11.062 15.536 6.622 1.00 90.94 164 PRO A N 1
ATOM 1294 C CA . PRO A 1 164 ? -10.984 14.450 7.599 1.00 90.94 164 PRO A CA 1
ATOM 1295 C C . PRO A 1 164 ? -11.775 13.198 7.219 1.00 90.94 164 PRO A C 1
ATOM 1297 O O . PRO A 1 164 ? -11.483 12.116 7.722 1.00 90.94 164 PRO A O 1
ATOM 1300 N N . GLU A 1 165 ? -12.769 13.343 6.343 1.00 91.56 165 GLU A N 1
ATOM 1301 C CA . GLU A 1 165 ? -13.660 12.267 5.899 1.00 91.56 165 GLU A CA 1
ATOM 1302 C C . GLU A 1 165 ? -13.092 11.439 4.738 1.00 91.56 165 GLU A C 1
ATOM 1304 O O . GLU A 1 165 ? -13.751 10.510 4.269 1.00 91.56 165 GLU A O 1
ATOM 1309 N N . ASP A 1 166 ? -11.895 11.770 4.248 1.00 90.00 166 ASP A N 1
ATOM 1310 C CA . ASP A 1 166 ? -11.263 11.056 3.143 1.00 90.00 166 ASP A CA 1
ATOM 1311 C C . ASP A 1 166 ? -10.714 9.700 3.603 1.00 90.00 166 ASP A C 1
ATOM 1313 O O . ASP A 1 166 ? -9.594 9.582 4.107 1.00 90.00 166 ASP A O 1
ATOM 1317 N N . THR A 1 167 ? -11.516 8.653 3.419 1.00 88.69 167 THR A N 1
ATOM 1318 C CA . THR A 1 167 ? -11.164 7.276 3.785 1.00 88.69 167 THR A CA 1
ATOM 1319 C C . THR A 1 167 ? -9.880 6.791 3.112 1.00 88.69 167 THR A C 1
ATOM 1321 O O . THR A 1 167 ? -9.159 5.990 3.706 1.00 88.69 167 THR A O 1
ATOM 1324 N N . MET A 1 168 ? -9.569 7.271 1.901 1.00 86.31 168 MET A N 1
ATOM 1325 C CA . MET A 1 168 ? -8.376 6.839 1.168 1.00 86.31 168 MET A CA 1
ATOM 1326 C C . MET A 1 168 ? -7.104 7.393 1.809 1.00 86.31 168 MET A C 1
ATOM 1328 O O . MET A 1 168 ? -6.129 6.657 1.935 1.00 86.31 168 MET A O 1
ATOM 1332 N N . LEU A 1 169 ? -7.126 8.639 2.300 1.00 89.12 169 LEU A N 1
ATOM 1333 C CA . LEU A 1 169 ? -5.984 9.206 3.028 1.00 89.12 169 LEU A CA 1
ATOM 1334 C C . LEU A 1 169 ? -5.682 8.433 4.315 1.00 89.12 169 LEU A C 1
ATOM 1336 O O . LEU A 1 169 ? -4.517 8.194 4.622 1.00 89.12 169 LEU A O 1
ATOM 1340 N N . TRP A 1 170 ? -6.713 8.015 5.053 1.00 92.38 170 TRP A N 1
ATOM 1341 C CA . TRP A 1 170 ? -6.534 7.187 6.249 1.00 92.38 170 TRP A CA 1
ATOM 1342 C C . TRP A 1 170 ? -5.960 5.809 5.917 1.00 92.38 170 TRP A C 1
ATOM 1344 O O . TRP A 1 170 ? -5.074 5.335 6.626 1.00 92.38 170 TRP A O 1
ATOM 1354 N N . PHE A 1 171 ? -6.405 5.201 4.814 1.00 89.38 171 PHE A N 1
ATOM 1355 C CA . PHE A 1 171 ? -5.837 3.947 4.320 1.00 89.38 171 PHE A CA 1
ATOM 1356 C C . PHE A 1 171 ? -4.356 4.098 3.973 1.00 89.38 171 PHE A C 1
ATOM 1358 O O . PHE A 1 171 ? -3.536 3.301 4.421 1.00 89.38 171 PHE A O 1
ATOM 1365 N N . ASP A 1 172 ? -3.982 5.158 3.254 1.00 84.50 172 ASP A N 1
ATOM 1366 C CA . ASP A 1 172 ? -2.580 5.405 2.912 1.00 84.50 172 ASP A CA 1
ATOM 1367 C C . ASP A 1 172 ? -1.683 5.548 4.144 1.00 84.50 172 ASP A C 1
ATOM 1369 O O . ASP A 1 172 ? -0.570 5.027 4.148 1.00 84.50 172 ASP A O 1
ATOM 1373 N N . VAL A 1 173 ? -2.153 6.258 5.177 1.00 86.44 173 VAL A N 1
ATOM 1374 C CA . VAL A 1 173 ? -1.404 6.454 6.426 1.00 86.44 173 VAL A CA 1
ATOM 1375 C C . VAL A 1 173 ? -1.183 5.132 7.144 1.00 86.44 173 VAL A C 1
ATOM 1377 O O . VAL A 1 173 ? -0.057 4.847 7.539 1.00 86.44 173 VAL A O 1
ATOM 1380 N N . MET A 1 174 ? -2.224 4.310 7.282 1.00 89.94 174 MET A N 1
ATOM 1381 C CA . MET A 1 174 ? -2.113 3.021 7.973 1.00 89.94 174 MET A CA 1
ATOM 1382 C C . MET A 1 174 ? -1.280 1.993 7.198 1.00 89.94 174 MET A C 1
ATOM 1384 O O . MET A 1 174 ? -0.729 1.077 7.793 1.00 89.94 174 MET A O 1
ATOM 1388 N N . GLN A 1 175 ? -1.101 2.167 5.888 1.00 84.00 175 GLN A N 1
ATOM 1389 C CA . GLN A 1 175 ? -0.167 1.354 5.099 1.00 84.00 175 GLN A CA 1
ATOM 1390 C C . GLN A 1 175 ? 1.296 1.805 5.223 1.00 84.00 175 GLN A C 1
ATOM 1392 O O . GLN A 1 175 ? 2.201 1.058 4.863 1.00 84.00 175 GLN A O 1
ATOM 1397 N N . LEU A 1 176 ? 1.534 3.032 5.688 1.00 77.31 176 LEU A N 1
ATOM 1398 C CA . LEU A 1 176 ? 2.864 3.643 5.796 1.00 77.31 176 LEU A CA 1
ATOM 1399 C C . LEU A 1 176 ? 3.354 3.781 7.238 1.00 77.31 176 LEU A C 1
ATOM 1401 O O . LEU A 1 176 ? 4.498 4.170 7.460 1.00 77.31 176 LEU A O 1
ATOM 1405 N N . VAL A 1 177 ? 2.481 3.516 8.204 1.00 85.31 177 VAL A N 1
ATOM 1406 C CA . VAL A 1 177 ? 2.763 3.707 9.621 1.00 85.31 177 VAL A CA 1
ATOM 1407 C C . VAL A 1 177 ? 3.907 2.814 10.085 1.00 85.31 177 VAL A C 1
ATOM 1409 O O . VAL A 1 177 ? 3.924 1.605 9.858 1.00 85.31 177 VAL A O 1
ATOM 1412 N N . THR A 1 178 ? 4.846 3.428 10.796 1.00 82.75 178 THR A N 1
ATOM 1413 C CA . THR A 1 178 ? 5.855 2.726 11.587 1.00 82.75 178 THR A CA 1
ATOM 1414 C C . THR A 1 178 ? 5.575 2.903 13.080 1.00 82.75 178 THR A C 1
ATOM 1416 O O . THR A 1 178 ? 4.785 3.764 13.481 1.00 82.75 178 THR A O 1
ATOM 1419 N N . ASP A 1 179 ? 6.291 2.162 13.930 1.00 83.50 179 ASP A N 1
ATOM 1420 C CA . ASP A 1 179 ? 6.234 2.333 15.392 1.00 83.50 179 ASP A CA 1
ATOM 1421 C C . ASP A 1 179 ? 6.532 3.772 15.846 1.00 83.50 179 ASP A C 1
ATOM 1423 O O . ASP A 1 179 ? 6.097 4.197 16.915 1.00 83.50 179 ASP A O 1
ATOM 1427 N N . LYS A 1 180 ? 7.274 4.547 15.045 1.00 82.31 180 LYS A N 1
ATOM 1428 C CA . LYS A 1 180 ? 7.578 5.951 15.354 1.00 82.31 180 LYS A CA 1
ATOM 1429 C C . LYS A 1 180 ? 6.398 6.880 15.074 1.00 82.31 180 LYS A C 1
ATOM 1431 O O . LYS A 1 180 ? 6.286 7.916 15.725 1.00 82.31 180 LYS A O 1
ATOM 1436 N N . ASP A 1 181 ? 5.531 6.509 14.136 1.00 83.88 181 ASP A N 1
ATOM 1437 C CA . ASP A 1 181 ? 4.473 7.376 13.611 1.00 83.88 181 ASP A CA 1
ATOM 1438 C C . ASP A 1 181 ? 3.117 7.102 14.269 1.00 83.88 181 ASP A C 1
ATOM 1440 O O . ASP A 1 181 ? 2.291 8.013 14.390 1.00 83.88 181 ASP A O 1
ATOM 1444 N N . ILE A 1 182 ? 2.889 5.863 14.729 1.00 91.94 182 ILE A N 1
ATOM 1445 C CA . ILE A 1 182 ? 1.581 5.399 15.211 1.00 91.94 182 ILE A CA 1
ATOM 1446 C C . ILE A 1 182 ? 0.983 6.318 16.278 1.00 91.94 182 ILE A C 1
ATOM 1448 O O . ILE A 1 182 ? -0.187 6.677 16.191 1.00 91.94 182 ILE A O 1
ATOM 1452 N N . SER A 1 183 ? 1.780 6.790 17.238 1.00 92.00 183 SER A N 1
ATOM 1453 C CA . SER A 1 183 ? 1.293 7.689 18.292 1.00 92.00 183 SER A CA 1
ATOM 1454 C C . SER A 1 183 ? 0.681 8.980 17.730 1.00 92.00 183 SER A C 1
ATOM 1456 O O . SER A 1 183 ? -0.389 9.398 18.171 1.00 92.00 183 SER A O 1
ATOM 1458 N N . SER A 1 184 ? 1.307 9.593 16.719 1.00 91.06 184 SER A N 1
ATOM 1459 C CA . SER A 1 184 ? 0.782 10.809 16.080 1.00 91.06 184 SER A CA 1
ATOM 1460 C C . SER A 1 184 ? -0.458 10.536 15.227 1.00 91.06 184 SER A C 1
ATOM 1462 O O . SER A 1 184 ? -1.351 11.381 15.152 1.00 91.06 184 SER A O 1
ATOM 1464 N N . ILE A 1 185 ? -0.535 9.360 14.604 1.00 92.44 185 ILE A N 1
ATOM 1465 C CA . ILE A 1 185 ? -1.695 8.940 13.808 1.00 92.44 185 ILE A CA 1
ATOM 1466 C C . ILE A 1 185 ? -2.910 8.716 14.703 1.00 92.44 185 ILE A C 1
ATOM 1468 O O . ILE A 1 185 ? -3.992 9.218 14.400 1.00 92.44 185 ILE A O 1
ATOM 1472 N N . ILE A 1 186 ? -2.725 8.026 15.829 1.00 95.00 186 ILE A N 1
ATOM 1473 C CA . ILE A 1 186 ? -3.777 7.798 16.823 1.00 95.00 186 ILE A CA 1
ATOM 1474 C C . ILE A 1 186 ? -4.256 9.124 17.409 1.00 95.00 186 ILE A C 1
ATOM 1476 O O . ILE A 1 186 ? -5.459 9.363 17.473 1.00 95.00 186 ILE A O 1
ATOM 1480 N N . GLU A 1 187 ? -3.339 10.025 17.771 1.00 94.31 187 GLU A N 1
ATOM 1481 C CA . GLU A 1 187 ? -3.710 11.349 18.275 1.00 94.31 187 GLU A CA 1
ATOM 1482 C C . GLU A 1 187 ? -4.545 12.137 17.251 1.00 94.31 187 GLU A C 1
ATOM 1484 O O . GLU A 1 187 ? -5.527 12.788 17.617 1.00 94.31 187 GLU A O 1
ATOM 1489 N N . LEU A 1 188 ? -4.184 12.073 15.966 1.00 94.06 188 LEU A N 1
ATOM 1490 C CA . LEU A 1 188 ? -4.961 12.702 14.902 1.00 94.06 188 LEU A CA 1
ATOM 1491 C C . LEU A 1 188 ? -6.339 12.042 14.759 1.00 94.06 188 LEU A C 1
ATOM 1493 O O . LEU A 1 188 ? -7.346 12.744 14.731 1.00 94.06 188 LEU A O 1
ATOM 1497 N N . ALA A 1 189 ? -6.402 10.710 14.737 1.00 95.38 189 ALA A N 1
ATOM 1498 C CA . ALA A 1 189 ? -7.650 9.959 14.631 1.00 95.38 189 ALA A CA 1
ATOM 1499 C C . ALA A 1 189 ? -8.615 10.287 15.774 1.00 95.38 189 ALA A C 1
ATOM 1501 O O . ALA A 1 189 ? -9.782 10.579 15.530 1.00 95.38 189 ALA A O 1
ATOM 1502 N N . GLU A 1 190 ? -8.133 10.327 17.015 1.00 96.12 190 GLU A N 1
ATOM 1503 C CA . GLU A 1 190 ? -8.961 10.653 18.178 1.00 96.12 190 GLU A CA 1
ATOM 1504 C C . GLU A 1 190 ? -9.466 12.103 18.192 1.00 96.12 190 GLU A C 1
ATOM 1506 O O . GLU A 1 190 ? -10.501 12.385 18.802 1.00 96.12 190 GLU A O 1
ATOM 1511 N N . LYS A 1 191 ? -8.750 13.029 17.543 1.00 94.50 191 LYS A N 1
ATOM 1512 C CA . LYS A 1 191 ? -9.189 14.424 17.370 1.00 94.50 191 LYS A CA 1
ATOM 1513 C C . LYS A 1 191 ? -10.180 14.585 16.224 1.00 94.50 191 LYS A C 1
ATOM 1515 O O . LYS A 1 191 ? -11.032 15.470 16.276 1.00 94.50 191 LYS A O 1
ATOM 1520 N N . THR A 1 192 ? -10.033 13.775 15.184 1.00 93.44 192 THR A N 1
ATOM 1521 C CA . THR A 1 192 ? -10.777 13.911 13.935 1.00 93.44 192 THR A CA 1
ATOM 1522 C C . THR A 1 192 ? -12.074 13.108 13.930 1.00 93.44 192 THR A C 1
ATOM 1524 O O . THR A 1 192 ? -13.103 13.597 13.466 1.00 93.44 192 THR A O 1
ATOM 1527 N N . ILE A 1 193 ? -12.043 11.876 14.432 1.00 95.19 193 ILE A N 1
ATOM 1528 C CA . ILE A 1 193 ? -13.188 10.971 14.408 1.00 95.19 193 ILE A CA 1
ATOM 1529 C C . ILE A 1 193 ? -14.127 11.340 15.567 1.00 95.19 193 ILE A C 1
ATOM 1531 O O . ILE A 1 193 ? -13.684 11.420 16.716 1.00 95.19 193 ILE A O 1
ATOM 1535 N N . PRO A 1 194 ? -15.439 11.515 15.331 1.00 96.12 194 PRO A N 1
ATOM 1536 C CA . PRO A 1 194 ? -16.407 11.781 16.388 1.00 96.12 194 PRO A CA 1
ATOM 1537 C C . PRO A 1 194 ? -16.733 10.492 17.165 1.00 96.12 194 PRO A C 1
ATOM 1539 O O . PRO A 1 194 ? -17.854 9.988 17.105 1.00 96.12 194 PRO A O 1
ATOM 1542 N N . LEU A 1 195 ? -15.755 9.957 17.908 1.00 97.25 195 LEU A N 1
ATOM 1543 C CA . LEU A 1 195 ? -15.801 8.637 18.562 1.00 97.25 195 LEU A CA 1
ATOM 1544 C C . LEU A 1 195 ? -17.074 8.413 19.392 1.00 97.25 195 LEU A C 1
ATOM 1546 O O . LEU A 1 195 ? -17.740 7.392 19.255 1.00 97.25 195 LEU A O 1
ATOM 1550 N N . LEU A 1 196 ? -17.482 9.411 20.181 1.00 95.62 196 LEU A N 1
ATOM 1551 C CA . LEU A 1 196 ? -18.704 9.337 20.993 1.00 95.62 196 LEU A CA 1
ATOM 1552 C C . LEU A 1 196 ? -19.989 9.252 20.158 1.00 95.62 196 LEU A C 1
ATOM 1554 O O . LEU A 1 196 ? -20.982 8.706 20.617 1.00 95.62 196 LEU A O 1
ATOM 1558 N N . THR A 1 197 ? -19.988 9.813 18.947 1.00 96.38 197 THR A N 1
ATOM 1559 C CA . THR A 1 197 ? -21.160 9.802 18.056 1.00 96.38 197 THR A CA 1
ATOM 1560 C C . THR A 1 197 ? -21.310 8.461 17.346 1.00 96.38 197 THR A C 1
ATOM 1562 O O . THR A 1 197 ? -22.430 8.045 17.069 1.00 96.38 197 THR A O 1
ATOM 1565 N N . ILE A 1 198 ? -20.195 7.786 17.056 1.00 96.81 198 ILE A N 1
ATOM 1566 C CA . ILE A 1 198 ? -20.186 6.498 16.350 1.00 96.81 198 ILE A CA 1
ATOM 1567 C C . ILE A 1 198 ? -20.225 5.290 17.303 1.00 96.81 198 ILE A C 1
ATOM 1569 O O . ILE A 1 198 ? -20.529 4.180 16.873 1.00 96.81 198 ILE A O 1
ATOM 1573 N N . SER A 1 199 ? -19.983 5.506 18.600 1.00 96.69 199 SER A N 1
ATOM 1574 C CA . SER A 1 199 ? -20.114 4.509 19.671 1.00 96.69 199 SER A CA 1
ATOM 1575 C C . SER A 1 199 ? -21.555 4.436 20.206 1.00 96.69 199 SER A C 1
ATOM 1577 O O . SER A 1 199 ? -21.866 4.897 21.305 1.00 96.69 199 SER A O 1
ATOM 1579 N N . THR A 1 200 ? -22.483 3.912 19.401 1.00 96.44 200 THR A N 1
ATOM 1580 C CA . THR A 1 200 ? -23.920 3.846 19.756 1.00 96.44 200 THR A CA 1
ATOM 1581 C C . THR A 1 200 ? -24.380 2.488 20.288 1.00 96.44 200 THR A C 1
ATOM 1583 O O . THR A 1 200 ? -25.543 2.335 20.664 1.00 96.44 200 THR A O 1
ATOM 1586 N N . GLY A 1 201 ? -23.466 1.525 20.380 1.00 96.38 201 GLY A N 1
ATOM 1587 C CA . GLY A 1 201 ? -23.704 0.164 20.845 1.00 96.38 201 GLY A CA 1
ATOM 1588 C C . GLY A 1 201 ? -23.786 -0.859 19.701 1.00 96.38 201 GLY A C 1
ATOM 1589 O O . GLY A 1 201 ? -24.083 -0.491 18.562 1.00 96.38 201 GLY A O 1
ATOM 1590 N N . PRO A 1 202 ? -23.549 -2.154 19.990 1.00 97.31 202 PRO A N 1
ATOM 1591 C CA . PRO A 1 202 ? -23.604 -3.222 18.994 1.00 97.31 202 PRO A CA 1
ATOM 1592 C C . PRO A 1 202 ? -24.955 -3.333 18.280 1.00 97.31 202 PRO A C 1
ATOM 1594 O O . PRO A 1 202 ? -26.014 -3.371 18.904 1.00 97.31 202 PRO A O 1
ATOM 1597 N N . ALA A 1 203 ? -24.897 -3.446 16.957 1.00 97.12 203 ALA A N 1
ATOM 1598 C CA . ALA A 1 203 ? -26.029 -3.675 16.065 1.00 97.12 203 ALA A CA 1
ATOM 1599 C C . ALA A 1 203 ? -25.560 -4.461 14.826 1.00 97.12 203 ALA A C 1
ATOM 1601 O O . ALA A 1 203 ? -24.379 -4.777 14.688 1.00 97.12 203 ALA A O 1
ATOM 1602 N N . ASN A 1 204 ? -26.467 -4.766 13.901 1.00 97.25 204 ASN A N 1
ATOM 1603 C CA . ASN A 1 204 ? -26.144 -5.528 12.688 1.00 97.25 204 ASN A CA 1
ATOM 1604 C C . ASN A 1 204 ? -25.953 -4.621 11.461 1.00 97.25 204 ASN A C 1
ATOM 1606 O O . ASN A 1 204 ? -26.396 -4.949 10.362 1.00 97.25 204 ASN A O 1
ATOM 1610 N N . GLU A 1 205 ? -25.346 -3.445 11.647 1.00 97.81 205 GLU A N 1
ATOM 1611 C CA . GLU A 1 205 ? -25.131 -2.497 10.553 1.00 97.81 205 GLU A CA 1
ATOM 1612 C C . GLU A 1 205 ? -23.970 -2.935 9.652 1.00 97.81 205 GLU A C 1
ATOM 1614 O O . GLU A 1 205 ? -22.905 -3.341 10.122 1.00 97.81 205 GLU A O 1
ATOM 1619 N N . MET A 1 206 ? -24.159 -2.785 8.337 1.00 95.38 206 MET A N 1
ATOM 1620 C CA . MET A 1 206 ? -23.159 -3.165 7.327 1.00 95.38 206 MET A CA 1
ATOM 1621 C C . MET A 1 206 ? -22.056 -2.113 7.127 1.00 95.38 206 MET A C 1
ATOM 1623 O O . MET A 1 206 ? -21.047 -2.407 6.495 1.00 95.38 206 MET A O 1
ATOM 1627 N N . GLY A 1 207 ? -22.234 -0.881 7.621 1.00 95.06 207 GLY A N 1
ATOM 1628 C CA . GLY A 1 207 ? -21.228 0.182 7.478 1.00 95.06 207 GLY A CA 1
ATOM 1629 C C . GLY A 1 207 ? -21.130 0.802 6.074 1.00 95.06 207 GLY A C 1
ATOM 1630 O O . GLY A 1 207 ? -20.091 1.356 5.713 1.00 95.06 207 GLY A O 1
ATOM 1631 N N . LEU A 1 208 ? -22.188 0.703 5.260 1.00 93.56 208 LEU A N 1
ATOM 1632 C CA . LEU A 1 208 ? -22.187 1.136 3.856 1.00 93.56 208 LEU A CA 1
ATOM 1633 C C . LEU A 1 208 ? -22.861 2.497 3.642 1.00 93.56 208 LEU A C 1
ATOM 1635 O O . LEU A 1 208 ? -23.990 2.727 4.079 1.00 93.56 208 LEU A O 1
ATOM 1639 N N . GLY A 1 209 ? -22.196 3.363 2.877 1.00 92.69 209 GLY A N 1
ATOM 1640 C CA . GLY A 1 209 ? -22.692 4.682 2.482 1.00 92.69 209 GLY A CA 1
ATOM 1641 C C . GLY A 1 209 ? -22.203 5.830 3.368 1.00 92.69 209 GLY A C 1
ATOM 1642 O O . GLY A 1 209 ? -21.571 5.627 4.401 1.00 92.69 209 GLY A O 1
ATOM 1643 N N . GLU A 1 210 ? -22.534 7.053 2.951 1.00 91.94 210 GLU A N 1
ATOM 1644 C CA . GLU A 1 210 ? -21.996 8.314 3.490 1.00 91.94 210 GLU A CA 1
ATOM 1645 C C . GLU A 1 210 ? -22.098 8.452 5.014 1.00 91.94 210 GLU A C 1
ATOM 1647 O O . GLU A 1 210 ? -21.155 8.895 5.666 1.00 91.94 210 GLU A O 1
ATOM 1652 N N . LYS A 1 211 ? -23.211 8.012 5.615 1.00 93.56 211 LYS A N 1
ATOM 1653 C CA . LYS A 1 211 ? -23.410 8.111 7.071 1.00 93.56 211 LYS A CA 1
ATOM 1654 C C . LYS A 1 211 ? -22.423 7.262 7.890 1.00 93.56 211 LYS A C 1
ATOM 1656 O O . LYS A 1 211 ? -22.317 7.479 9.091 1.00 93.56 211 LYS A O 1
ATOM 1661 N N . TYR A 1 212 ? -21.711 6.318 7.263 1.00 95.75 212 TYR A N 1
ATOM 1662 C CA . TYR A 1 212 ? -20.727 5.457 7.922 1.00 95.75 212 TYR A CA 1
ATOM 1663 C C . TYR A 1 212 ? -19.271 5.823 7.618 1.00 95.75 212 TYR A C 1
ATOM 1665 O O . TYR A 1 212 ? -18.384 5.072 8.008 1.00 95.75 212 TYR A O 1
ATOM 1673 N N . LYS A 1 213 ? -18.982 6.962 6.979 1.00 95.44 213 LYS A N 1
ATOM 1674 C CA . LYS A 1 213 ? -17.600 7.379 6.665 1.00 95.44 213 LYS A CA 1
ATOM 1675 C C . LYS A 1 213 ? -16.642 7.274 7.852 1.00 95.44 213 LYS A C 1
ATOM 1677 O O . LYS A 1 213 ? -15.588 6.663 7.745 1.00 95.44 213 LYS A O 1
ATOM 1682 N N . TYR A 1 214 ? -17.035 7.778 9.020 1.00 97.12 214 TYR A N 1
ATOM 1683 C CA . TYR A 1 214 ? -16.206 7.680 10.226 1.00 97.12 214 TYR A CA 1
ATOM 1684 C C . TYR A 1 214 ? -16.065 6.250 10.766 1.00 97.12 214 TYR A C 1
ATOM 1686 O O . TYR A 1 214 ? -15.036 5.927 11.350 1.00 97.12 214 TYR A O 1
ATOM 1694 N N . HIS A 1 215 ? -17.045 5.375 10.524 1.00 98.06 215 HIS A N 1
ATOM 1695 C CA . HIS A 1 215 ? -16.914 3.947 10.821 1.00 98.06 215 HIS A CA 1
ATOM 1696 C C . HIS A 1 215 ? -15.953 3.256 9.849 1.00 98.06 215 HIS A C 1
ATOM 1698 O O . HIS A 1 215 ? -15.231 2.359 10.262 1.00 98.06 215 HIS A O 1
ATOM 1704 N N . GLN A 1 216 ? -15.918 3.670 8.580 1.00 96.81 216 GLN A N 1
ATOM 1705 C CA . GLN A 1 216 ? -14.970 3.164 7.580 1.00 96.81 216 GLN A CA 1
ATOM 1706 C C . GLN A 1 216 ? -13.544 3.633 7.884 1.00 96.81 216 GLN A C 1
ATOM 1708 O O . GLN A 1 216 ? -12.610 2.850 7.793 1.00 96.81 216 GLN A O 1
ATOM 1713 N N . ILE A 1 217 ? -13.376 4.885 8.318 1.00 96.88 217 ILE A N 1
ATOM 1714 C CA . ILE A 1 217 ? -12.084 5.390 8.801 1.00 96.88 217 ILE A CA 1
ATOM 1715 C C . ILE A 1 217 ? -11.626 4.595 10.027 1.00 96.88 217 ILE A C 1
ATOM 1717 O O . ILE A 1 217 ? -10.487 4.137 10.075 1.00 96.88 217 ILE A O 1
ATOM 1721 N N . LEU A 1 218 ? -12.518 4.407 11.006 1.00 98.00 218 LEU A N 1
ATOM 1722 C CA . LEU A 1 218 ? -12.224 3.600 12.185 1.00 98.00 218 LEU A CA 1
ATOM 1723 C C . LEU A 1 218 ? -11.858 2.160 11.796 1.00 98.00 218 LEU A C 1
ATOM 1725 O O . LEU A 1 218 ? -10.899 1.624 12.336 1.00 98.00 218 LEU A O 1
ATOM 1729 N N . ASP A 1 219 ? -12.577 1.559 10.845 1.00 97.12 219 ASP A N 1
ATOM 1730 C CA . ASP A 1 219 ? -12.300 0.216 10.324 1.00 97.12 219 ASP A CA 1
ATOM 1731 C C . ASP A 1 219 ? -10.867 0.084 9.808 1.00 97.12 219 ASP A C 1
ATOM 1733 O O . ASP A 1 219 ? -10.135 -0.799 10.247 1.00 97.12 219 ASP A O 1
ATOM 1737 N N . THR A 1 220 ? -10.460 1.014 8.940 1.00 95.69 220 THR A N 1
ATOM 1738 C CA . THR A 1 220 ? -9.114 1.081 8.369 1.00 95.69 220 THR A CA 1
ATOM 1739 C C . THR A 1 220 ? -8.039 1.140 9.449 1.00 95.69 220 THR A C 1
ATOM 1741 O O . THR A 1 220 ? -7.024 0.459 9.345 1.00 95.69 220 THR A O 1
ATOM 1744 N N . ILE A 1 221 ? -8.254 1.934 10.502 1.00 96.88 221 ILE A N 1
ATOM 1745 C CA . ILE A 1 221 ? -7.285 2.049 11.597 1.00 96.88 221 ILE A CA 1
ATOM 1746 C C . ILE A 1 221 ? -7.247 0.759 12.414 1.00 96.88 221 ILE A C 1
ATOM 1748 O O . ILE A 1 221 ? -6.168 0.223 12.648 1.00 96.88 221 ILE A O 1
ATOM 1752 N N . LEU A 1 222 ? -8.409 0.241 12.822 1.00 97.56 222 LEU A N 1
ATOM 1753 C CA . LEU A 1 222 ? -8.512 -0.975 13.632 1.00 97.56 222 LEU A CA 1
ATOM 1754 C C . LEU A 1 222 ? -7.884 -2.186 12.939 1.00 97.56 222 LEU A C 1
ATOM 1756 O O . LEU A 1 222 ? -7.249 -2.997 13.605 1.00 97.56 222 LEU A O 1
ATOM 1760 N N . GLN A 1 223 ? -8.039 -2.290 11.618 1.00 95.44 223 GLN A N 1
ATOM 1761 C CA . GLN A 1 223 ? -7.507 -3.395 10.825 1.00 95.44 223 GLN A CA 1
ATOM 1762 C C . GLN A 1 223 ? -5.984 -3.550 10.962 1.00 95.44 223 GLN A C 1
ATOM 1764 O O . GLN A 1 223 ? -5.495 -4.676 10.986 1.00 95.44 223 GLN A O 1
ATOM 1769 N N . ASP A 1 224 ? -5.243 -2.446 11.058 1.00 94.62 224 ASP A N 1
ATOM 1770 C CA . ASP A 1 224 ? -3.782 -2.463 11.183 1.00 94.62 224 ASP A CA 1
ATOM 1771 C C . ASP A 1 224 ? -3.303 -2.277 12.634 1.00 94.62 224 ASP A C 1
ATOM 1773 O O . ASP A 1 224 ? -2.118 -2.455 12.928 1.00 94.62 224 ASP A O 1
ATOM 1777 N N . LEU A 1 225 ? -4.211 -1.960 13.565 1.00 95.50 225 LEU A N 1
ATOM 1778 C CA . LEU A 1 225 ? -3.870 -1.617 14.945 1.00 95.50 225 LEU A CA 1
ATOM 1779 C C . LEU A 1 225 ? -3.303 -2.802 15.745 1.00 95.50 225 LEU A C 1
ATOM 1781 O O . LEU A 1 225 ? -2.536 -2.584 16.682 1.00 95.50 225 LEU A O 1
ATOM 1785 N N . GLY A 1 226 ? -3.595 -4.043 15.341 1.00 94.25 226 GLY A N 1
ATOM 1786 C CA . GLY A 1 226 ? -3.010 -5.260 15.925 1.00 94.25 226 GLY A CA 1
ATOM 1787 C C . GLY A 1 226 ? -1.475 -5.286 15.903 1.00 94.25 226 GLY A C 1
ATOM 1788 O O . GLY A 1 226 ? -0.846 -5.862 16.786 1.00 94.25 226 GLY A O 1
ATOM 1789 N N . LYS A 1 227 ? -0.847 -4.566 14.964 1.00 94.75 227 LYS A N 1
ATOM 1790 C CA . LYS A 1 227 ? 0.618 -4.431 14.862 1.00 94.75 227 LYS A CA 1
ATOM 1791 C C . LYS A 1 227 ? 1.226 -3.540 15.955 1.00 94.75 227 LYS A C 1
ATOM 1793 O O . LYS A 1 227 ? 2.439 -3.559 16.136 1.00 94.75 227 LYS A O 1
ATOM 1798 N N . PHE A 1 228 ? 0.405 -2.779 16.686 1.00 94.81 228 PHE A N 1
ATOM 1799 C CA . PHE A 1 228 ? 0.852 -1.746 17.626 1.00 94.81 228 PHE A CA 1
ATOM 1800 C C . PHE A 1 228 ? 0.252 -1.921 19.033 1.00 94.81 228 PHE A C 1
ATOM 1802 O O . PHE A 1 228 ? -0.572 -1.100 19.455 1.00 94.81 228 PHE A O 1
ATOM 1809 N N . PRO A 1 229 ? 0.665 -2.953 19.797 1.00 93.69 229 PRO A N 1
ATOM 1810 C CA . PRO A 1 229 ? 0.167 -3.179 21.150 1.00 93.69 229 PRO A CA 1
ATOM 1811 C C . PRO A 1 229 ? 0.229 -1.933 22.039 1.00 93.69 229 PRO A C 1
ATOM 1813 O O . PRO A 1 229 ? 1.223 -1.201 22.056 1.00 93.69 229 PRO A O 1
ATOM 1816 N N . GLY A 1 230 ? -0.854 -1.686 22.778 1.00 90.31 230 GLY A N 1
ATOM 1817 C CA . GLY A 1 230 ? -0.966 -0.570 23.722 1.00 90.31 230 GLY A CA 1
ATOM 1818 C C . GLY A 1 230 ? -1.298 0.798 23.108 1.00 90.31 230 GLY A C 1
ATOM 1819 O O . GLY A 1 230 ? -1.390 1.774 23.852 1.00 90.31 230 GLY A O 1
ATOM 1820 N N . HIS A 1 231 ? -1.504 0.900 21.792 1.00 94.00 231 HIS A N 1
ATOM 1821 C CA . HIS A 1 231 ? -1.887 2.151 21.128 1.00 94.00 231 HIS A CA 1
ATOM 1822 C C . HIS A 1 231 ? -3.374 2.190 20.772 1.00 94.00 231 HIS A C 1
ATOM 1824 O O . HIS A 1 231 ? -3.949 1.199 20.350 1.00 94.00 231 HIS A O 1
ATOM 1830 N N . GLY A 1 232 ? -4.013 3.359 20.861 1.00 95.31 232 GLY A N 1
ATOM 1831 C CA . GLY A 1 232 ? -5.377 3.525 20.341 1.00 95.31 232 GLY A CA 1
ATOM 1832 C C . GLY A 1 232 ? -6.472 2.877 21.186 1.00 95.31 232 GLY A C 1
ATOM 1833 O O . GLY A 1 232 ? -7.503 2.490 20.641 1.00 95.31 232 GLY A O 1
ATOM 1834 N N . THR A 1 233 ? -6.296 2.803 22.510 1.00 96.06 233 THR A N 1
ATOM 1835 C CA . THR A 1 233 ? -7.297 2.288 23.464 1.00 96.06 233 THR A CA 1
ATOM 1836 C C . THR A 1 233 ? -8.704 2.808 23.175 1.00 96.06 233 THR A C 1
ATOM 1838 O O . THR A 1 233 ? -9.637 2.024 23.031 1.00 96.06 233 THR A O 1
ATOM 1841 N N . ARG A 1 234 ? -8.862 4.125 22.988 1.00 97.25 234 ARG A N 1
ATOM 1842 C CA . ARG A 1 234 ? -10.178 4.734 22.736 1.00 97.25 234 ARG A CA 1
ATOM 1843 C C . ARG A 1 234 ? -10.766 4.336 21.384 1.00 97.25 234 ARG A C 1
ATOM 1845 O O . ARG A 1 234 ? -11.987 4.266 21.247 1.00 97.25 234 ARG A O 1
ATOM 1852 N N . LEU A 1 235 ? -9.923 4.070 20.385 1.00 98.25 235 LEU A N 1
ATOM 1853 C CA . LEU A 1 235 ? -10.363 3.573 19.081 1.00 98.25 235 LEU A CA 1
ATOM 1854 C C . LEU A 1 235 ? -10.856 2.129 19.193 1.00 98.25 235 LEU A C 1
ATOM 1856 O O . LEU A 1 235 ? -11.926 1.828 18.670 1.00 98.25 235 LEU A O 1
ATOM 1860 N N . ILE A 1 236 ? -10.143 1.269 19.930 1.00 98.12 236 ILE A N 1
ATOM 1861 C CA . ILE A 1 236 ? -10.572 -0.109 20.220 1.00 98.12 236 ILE A CA 1
ATOM 1862 C C . ILE A 1 236 ? -11.914 -0.113 20.955 1.00 98.12 236 ILE A C 1
ATOM 1864 O O . ILE A 1 236 ? -12.848 -0.785 20.520 1.00 98.12 236 ILE A O 1
ATOM 1868 N N . GLU A 1 237 ? -12.049 0.675 22.024 1.00 98.12 237 GLU A N 1
ATOM 1869 C CA . GLU A 1 237 ? -13.302 0.801 22.780 1.00 98.12 237 GLU A CA 1
ATOM 1870 C C . GLU A 1 237 ? -14.464 1.237 21.880 1.00 98.12 237 GLU A C 1
ATOM 1872 O O . GLU A 1 237 ? -15.536 0.628 21.894 1.00 98.12 237 GLU A O 1
ATOM 1877 N N . THR A 1 238 ? -14.228 2.252 21.044 1.00 98.50 238 THR A N 1
ATOM 1878 C CA . THR A 1 238 ? -15.210 2.738 20.065 1.00 98.50 238 THR A CA 1
ATOM 1879 C C . THR A 1 238 ? -15.565 1.653 19.049 1.00 98.50 238 THR A C 1
ATOM 1881 O O . THR A 1 238 ? -16.733 1.489 18.706 1.00 98.50 238 THR A O 1
ATOM 1884 N N . GLY A 1 239 ? -14.575 0.885 18.590 1.00 98.31 239 GLY A N 1
ATOM 1885 C CA . GLY A 1 239 ? -14.754 -0.237 17.676 1.00 98.31 239 GLY A CA 1
ATOM 1886 C C . GLY A 1 239 ? -15.645 -1.322 18.264 1.00 98.31 239 GLY A C 1
ATOM 1887 O O . GLY A 1 239 ? -16.617 -1.710 17.621 1.00 98.31 239 GLY A O 1
ATOM 1888 N N . LEU A 1 240 ? -15.382 -1.741 19.507 1.00 98.31 240 LEU A N 1
ATOM 1889 C CA . LEU A 1 240 ? -16.194 -2.717 20.245 1.00 98.31 240 LEU A CA 1
ATOM 1890 C C . LEU A 1 240 ? -17.640 -2.242 20.437 1.00 98.31 240 LEU A C 1
ATOM 1892 O O . LEU A 1 240 ? -18.569 -3.042 20.393 1.00 98.31 240 LEU A O 1
ATOM 1896 N N . GLN A 1 241 ? -17.844 -0.945 20.642 1.00 98.25 241 GLN A N 1
ATOM 1897 C CA . GLN A 1 241 ? -19.162 -0.346 20.850 1.00 98.25 241 GLN A CA 1
ATOM 1898 C C . GLN A 1 241 ? -19.824 0.140 19.550 1.00 98.25 241 GLN A C 1
ATOM 1900 O O . GLN A 1 241 ? -20.884 0.765 19.593 1.00 98.25 241 GLN A O 1
ATOM 1905 N N . SER A 1 242 ? -19.230 -0.130 18.388 1.00 98.19 242 SER A N 1
ATOM 1906 C CA . SER A 1 242 ? -19.767 0.310 17.103 1.00 98.19 242 SER A CA 1
ATOM 1907 C C . SER A 1 242 ? -21.021 -0.490 16.722 1.00 98.19 242 SER A C 1
ATOM 1909 O O . SER A 1 242 ? -21.037 -1.717 16.869 1.00 98.19 242 SER A O 1
ATOM 1911 N N . PRO A 1 243 ? -22.049 0.144 16.129 1.00 98.25 243 PRO A N 1
ATOM 1912 C CA . PRO A 1 243 ? -23.173 -0.564 15.527 1.00 98.25 243 PRO A CA 1
ATOM 1913 C C . PRO A 1 243 ? -22.759 -1.360 14.282 1.00 98.25 243 PRO A C 1
ATOM 1915 O O . PRO A 1 243 ? -23.490 -2.255 13.865 1.00 98.25 243 PRO A O 1
ATOM 1918 N N . VAL A 1 244 ? -21.594 -1.068 13.692 1.00 98.44 244 VAL A N 1
ATOM 1919 C CA . VAL A 1 244 ? -21.086 -1.741 12.491 1.00 98.44 244 VAL A CA 1
ATOM 1920 C C . VAL A 1 244 ? -20.366 -3.029 12.870 1.00 98.44 244 VAL A C 1
ATOM 1922 O O . VAL A 1 244 ? -19.378 -2.996 13.603 1.00 98.44 244 VAL A O 1
ATOM 1925 N N . ILE A 1 245 ? -20.827 -4.154 12.313 1.00 98.12 245 ILE A N 1
ATOM 1926 C CA . ILE A 1 245 ? -20.272 -5.494 12.573 1.00 98.12 245 ILE A CA 1
ATOM 1927 C C . ILE A 1 245 ? -18.756 -5.514 12.358 1.00 98.12 245 ILE A C 1
ATOM 1929 O O . ILE A 1 245 ? -17.999 -5.933 13.231 1.00 98.12 245 ILE A O 1
ATOM 1933 N N . ARG A 1 246 ? -18.302 -5.003 11.209 1.00 97.56 246 ARG A N 1
ATOM 1934 C CA . ARG A 1 246 ? -16.892 -5.069 10.814 1.00 97.56 246 ARG A CA 1
ATOM 1935 C C . ARG A 1 246 ? -15.964 -4.343 11.793 1.00 97.56 246 ARG A C 1
ATOM 1937 O O . ARG A 1 246 ? -14.919 -4.888 12.127 1.00 97.56 246 ARG A O 1
ATOM 1944 N N . ASN A 1 247 ? -16.377 -3.195 12.338 1.00 98.50 247 ASN A N 1
ATOM 1945 C CA . ASN A 1 247 ? -15.593 -2.486 13.354 1.00 98.50 247 ASN A CA 1
ATOM 1946 C C . ASN A 1 247 ? -15.406 -3.325 14.622 1.00 98.50 247 ASN A C 1
ATOM 1948 O O . ASN A 1 247 ? -14.301 -3.368 15.158 1.00 98.50 247 ASN A O 1
ATOM 1952 N N . ARG A 1 248 ? -16.459 -4.016 15.083 1.00 98.31 248 ARG A N 1
ATOM 1953 C CA . ARG A 1 248 ? -16.363 -4.894 16.259 1.00 98.31 248 ARG A CA 1
ATOM 1954 C C . ARG A 1 248 ? -15.414 -6.057 15.995 1.00 98.31 248 ARG A C 1
ATOM 1956 O O . ARG A 1 248 ? -14.551 -6.328 16.821 1.00 98.31 248 ARG A O 1
ATOM 1963 N N . VAL A 1 249 ? -15.507 -6.676 14.816 1.00 97.94 249 VAL A N 1
ATOM 1964 C CA . VAL A 1 249 ? -14.596 -7.757 14.404 1.00 97.94 249 VAL A CA 1
ATOM 1965 C C . VAL A 1 249 ? -13.144 -7.270 14.333 1.00 97.94 249 VAL A C 1
ATOM 1967 O O . VAL A 1 249 ? -12.260 -7.950 14.846 1.00 97.94 249 VAL A O 1
ATOM 1970 N N . MET A 1 250 ? -12.869 -6.103 13.737 1.00 98.12 250 MET A N 1
ATOM 1971 C CA . MET A 1 250 ? -11.499 -5.570 13.662 1.00 98.12 250 MET A CA 1
ATOM 1972 C C . MET A 1 250 ? -10.948 -5.205 15.046 1.00 98.12 250 MET A C 1
ATOM 1974 O O . MET A 1 250 ? -9.786 -5.479 15.321 1.00 98.12 250 MET A O 1
ATOM 1978 N N . ALA A 1 251 ? -11.776 -4.656 15.941 1.00 98.00 251 ALA A N 1
ATOM 1979 C CA . ALA A 1 251 ? -11.362 -4.369 17.313 1.00 98.00 251 ALA A CA 1
ATOM 1980 C C . ALA A 1 251 ? -11.011 -5.647 18.091 1.00 98.00 251 ALA A C 1
ATOM 1982 O O . ALA A 1 251 ? -9.996 -5.674 18.778 1.00 98.00 251 ALA A O 1
ATOM 1983 N N . ILE A 1 252 ? -11.809 -6.714 17.951 1.00 96.88 252 ILE A N 1
ATOM 1984 C CA . ILE A 1 252 ? -11.505 -8.022 18.552 1.00 96.88 252 ILE A CA 1
ATOM 1985 C C . ILE A 1 252 ? -10.177 -8.552 18.014 1.00 96.88 252 ILE A C 1
ATOM 1987 O O . ILE A 1 252 ? -9.304 -8.876 18.810 1.00 96.88 252 ILE A O 1
ATOM 1991 N N . ARG A 1 253 ? -9.984 -8.573 16.690 1.00 96.94 253 ARG A N 1
ATOM 1992 C CA . ARG A 1 253 ? -8.735 -9.062 16.081 1.00 96.94 253 ARG A CA 1
ATOM 1993 C C . ARG A 1 253 ? -7.510 -8.292 16.560 1.00 96.94 253 ARG A C 1
ATOM 1995 O O . ARG A 1 253 ? -6.513 -8.907 16.907 1.00 96.94 253 ARG A O 1
ATOM 2002 N N . ALA A 1 254 ? -7.600 -6.966 16.659 1.00 96.88 254 ALA A N 1
ATOM 2003 C CA . ALA A 1 254 ? -6.503 -6.164 17.189 1.00 96.88 254 ALA A CA 1
ATOM 2004 C C . ALA A 1 254 ? -6.153 -6.550 18.640 1.00 96.88 254 ALA A C 1
ATOM 2006 O O . ALA A 1 254 ? -4.977 -6.642 18.978 1.00 96.88 254 ALA A O 1
ATOM 2007 N N . ILE A 1 255 ? -7.151 -6.838 19.485 1.00 95.94 255 ILE A N 1
ATOM 2008 C CA . ILE A 1 255 ? -6.925 -7.329 20.855 1.00 95.94 255 ILE A CA 1
ATOM 2009 C C . ILE A 1 255 ? -6.298 -8.735 20.849 1.00 95.94 255 ILE A C 1
ATOM 2011 O O . ILE A 1 255 ? -5.418 -9.015 21.665 1.00 95.94 255 ILE A O 1
ATOM 2015 N N . GLU A 1 256 ? -6.727 -9.622 19.945 1.00 94.88 256 GLU A N 1
ATOM 2016 C CA . GLU A 1 256 ? -6.129 -10.958 19.785 1.00 94.88 256 GLU A CA 1
ATOM 2017 C C . GLU A 1 256 ? -4.648 -10.866 19.407 1.00 94.88 256 GLU A C 1
ATOM 2019 O O . GLU A 1 256 ? -3.822 -11.518 20.047 1.00 94.88 256 GLU A O 1
ATOM 2024 N N . ASP A 1 257 ? -4.317 -10.018 18.431 1.00 95.50 257 ASP A N 1
ATOM 2025 C CA . ASP A 1 257 ? -2.947 -9.791 17.964 1.00 95.50 257 ASP A CA 1
ATOM 2026 C C . ASP A 1 257 ? -2.057 -9.193 19.063 1.00 95.50 257 ASP A C 1
ATOM 2028 O O . ASP A 1 257 ? -0.892 -9.569 19.204 1.00 95.50 257 ASP A O 1
ATOM 2032 N N . TRP A 1 258 ? -2.602 -8.287 19.883 1.00 94.88 258 TRP A N 1
ATOM 2033 C CA . TRP A 1 258 ? -1.882 -7.731 21.030 1.00 94.88 258 TRP A CA 1
ATOM 2034 C C . TRP A 1 258 ? -1.610 -8.773 22.107 1.00 94.88 258 TRP A C 1
ATOM 2036 O O . TRP A 1 258 ? -0.584 -8.717 22.782 1.00 94.88 258 TRP A O 1
ATOM 2046 N N . GLY A 1 259 ? -2.539 -9.702 22.305 1.00 91.88 259 GLY A N 1
ATOM 2047 C CA . GLY A 1 259 ? -2.567 -10.558 23.476 1.00 91.88 259 GLY A CA 1
ATOM 2048 C C . GLY A 1 259 ? -3.056 -9.824 24.730 1.00 91.88 259 GLY A C 1
ATOM 2049 O O . GLY A 1 259 ? -2.894 -8.614 24.926 1.00 91.88 259 GLY A O 1
ATOM 2050 N N . ILE A 1 260 ? -3.657 -10.599 25.631 1.00 86.38 260 ILE A N 1
ATOM 2051 C CA . ILE A 1 260 ? -4.321 -10.097 26.843 1.00 86.38 260 ILE A CA 1
ATOM 2052 C C . ILE A 1 260 ? -3.364 -9.305 27.737 1.00 86.38 260 ILE A C 1
ATOM 2054 O O . ILE A 1 260 ? -3.747 -8.276 28.281 1.00 86.3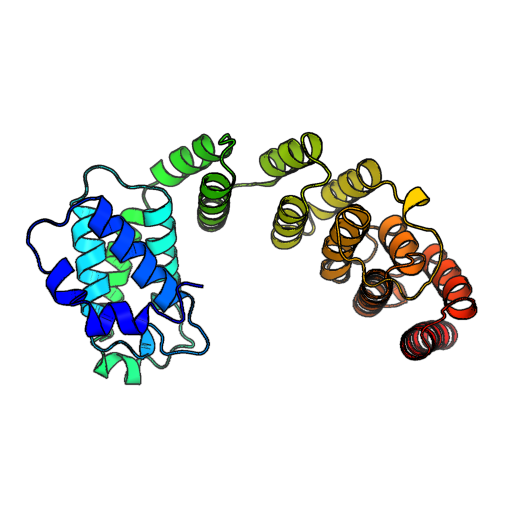8 260 ILE A O 1
ATOM 2058 N N . GLN A 1 261 ? -2.103 -9.726 27.837 1.00 86.69 261 GLN A N 1
ATOM 2059 C CA . GLN A 1 261 ? -1.089 -9.068 28.662 1.00 86.69 261 GLN A CA 1
ATOM 2060 C C . GLN A 1 261 ? -0.739 -7.641 28.204 1.00 86.69 261 GLN A C 1
ATOM 2062 O O . GLN A 1 261 ? -0.154 -6.878 28.971 1.00 86.69 261 GLN A O 1
ATOM 2067 N N . HIS A 1 262 ? -1.079 -7.281 26.963 1.00 89.44 262 HIS A N 1
ATOM 2068 C CA . HIS A 1 262 ? -0.893 -5.941 26.403 1.00 89.44 262 HIS A CA 1
ATOM 2069 C C . HIS A 1 262 ? -2.217 -5.180 26.238 1.00 89.44 262 HIS A C 1
ATOM 2071 O O . HIS A 1 262 ? -2.235 -4.068 25.710 1.00 89.44 262 HIS A O 1
ATOM 2077 N N . THR A 1 263 ? -3.323 -5.759 26.708 1.00 92.50 263 THR A N 1
ATOM 2078 C CA . THR A 1 263 ? -4.658 -5.164 26.653 1.00 92.50 263 THR A CA 1
ATOM 2079 C C . THR A 1 263 ? -4.972 -4.480 27.978 1.00 92.50 263 THR A C 1
ATOM 2081 O O . THR A 1 263 ? -4.783 -5.064 29.041 1.00 92.50 263 THR A O 1
ATOM 2084 N N . SER A 1 264 ? -5.448 -3.233 27.936 1.00 93.12 264 SER A N 1
ATOM 2085 C CA . SER A 1 264 ? -5.747 -2.489 29.162 1.00 93.12 264 SER A CA 1
ATOM 2086 C C . SER A 1 264 ? -7.044 -2.963 29.827 1.00 93.12 264 SER A C 1
ATOM 2088 O O . SER A 1 264 ? -7.972 -3.434 29.161 1.00 93.12 264 SER A O 1
ATOM 2090 N N . ASP A 1 265 ? -7.146 -2.779 31.146 1.00 92.44 265 ASP A N 1
ATOM 2091 C CA . ASP A 1 265 ? -8.348 -3.142 31.905 1.00 92.44 265 ASP A CA 1
ATOM 2092 C C . ASP A 1 265 ? -9.598 -2.395 31.408 1.00 92.44 265 ASP A C 1
ATOM 2094 O O . ASP A 1 265 ? -10.716 -2.897 31.523 1.00 92.44 265 ASP A O 1
ATOM 2098 N N . GLU A 1 266 ? -9.438 -1.185 30.862 1.00 94.62 266 GLU A N 1
ATOM 2099 C CA . GLU A 1 266 ? -10.523 -0.415 30.245 1.00 94.62 266 GLU A CA 1
ATOM 2100 C C . GLU A 1 266 ? -11.133 -1.168 29.060 1.00 94.62 266 GLU A C 1
ATOM 2102 O O . GLU A 1 266 ? -12.351 -1.369 29.030 1.00 94.62 266 GLU A O 1
ATOM 2107 N N . ILE A 1 267 ? -10.292 -1.660 28.143 1.00 96.25 267 ILE A N 1
ATOM 2108 C CA . ILE A 1 267 ? -10.732 -2.443 26.982 1.00 96.25 267 ILE A CA 1
ATOM 2109 C C . ILE A 1 267 ? -11.437 -3.712 27.449 1.00 96.25 267 ILE A C 1
ATOM 2111 O O . ILE A 1 267 ? -12.513 -4.027 26.945 1.00 96.25 267 ILE A O 1
ATOM 2115 N N . LEU A 1 268 ? -10.886 -4.413 28.444 1.00 95.19 268 LEU A N 1
ATOM 2116 C CA . LEU A 1 268 ? -11.491 -5.638 28.974 1.00 95.19 268 LEU A CA 1
ATOM 2117 C C . LEU A 1 268 ? -12.876 -5.383 29.592 1.00 95.19 268 LEU A C 1
ATOM 2119 O O . LEU A 1 268 ? -13.804 -6.161 29.362 1.00 95.19 268 LEU A O 1
ATOM 2123 N N . ARG A 1 269 ? -13.063 -4.268 30.312 1.00 95.62 269 ARG A N 1
ATOM 2124 C CA . ARG A 1 269 ? -14.380 -3.867 30.851 1.00 95.62 269 ARG A CA 1
ATOM 2125 C C . ARG A 1 269 ? -15.387 -3.546 29.747 1.00 95.62 269 ARG A C 1
ATOM 2127 O O . ARG A 1 269 ? -16.566 -3.907 29.857 1.00 95.62 269 ARG A O 1
ATOM 2134 N N . VAL A 1 270 ? -14.943 -2.864 28.690 1.00 96.94 270 VAL A N 1
ATOM 2135 C CA . VAL A 1 270 ? -15.791 -2.575 27.525 1.00 96.94 270 VAL A CA 1
ATOM 2136 C C . VAL A 1 270 ? -16.156 -3.873 26.813 1.00 96.94 270 VAL A C 1
ATOM 2138 O O . VAL A 1 270 ? -17.339 -4.110 26.589 1.00 96.94 270 VAL A O 1
ATOM 2141 N N . LEU A 1 271 ? -15.189 -4.753 26.556 1.00 96.56 271 LEU A N 1
ATOM 2142 C CA . LEU A 1 271 ? -15.396 -6.068 25.952 1.00 96.56 271 LEU A CA 1
ATOM 2143 C C . LEU A 1 271 ? -16.409 -6.907 26.742 1.00 96.56 271 LEU A C 1
ATOM 2145 O O . LEU A 1 271 ? -17.335 -7.469 26.157 1.00 96.56 271 LEU A O 1
ATOM 2149 N N . GLU A 1 272 ? -16.296 -6.945 28.073 1.00 96.38 272 GLU A N 1
ATOM 2150 C CA . GLU A 1 272 ? -17.252 -7.650 28.930 1.00 96.38 272 GLU A CA 1
ATOM 2151 C C . GLU A 1 272 ? -18.670 -7.096 28.771 1.00 96.38 272 GLU A C 1
ATOM 2153 O O . GLU A 1 272 ? -19.618 -7.859 28.563 1.00 96.38 272 GLU A O 1
ATOM 2158 N N . THR A 1 273 ? -18.823 -5.773 28.830 1.00 96.31 273 THR A N 1
ATOM 2159 C CA . THR A 1 273 ? -20.126 -5.111 28.693 1.00 96.31 273 THR A CA 1
ATOM 2160 C C . THR A 1 273 ? -20.727 -5.364 27.311 1.00 96.31 273 THR A C 1
ATOM 2162 O O . THR A 1 273 ? -21.886 -5.772 27.199 1.00 96.31 273 THR A O 1
ATOM 2165 N N . THR A 1 274 ? -19.923 -5.191 26.265 1.00 96.50 274 THR A N 1
ATOM 2166 C CA . THR A 1 274 ? -20.303 -5.404 24.869 1.00 96.50 274 THR A CA 1
ATOM 2167 C C . THR A 1 274 ? -20.715 -6.854 24.622 1.00 96.50 274 THR A C 1
ATOM 2169 O O . THR A 1 274 ? -21.776 -7.083 24.048 1.00 96.50 274 THR A O 1
ATOM 2172 N N . SER A 1 275 ? -19.990 -7.842 25.159 1.00 96.94 275 SER A N 1
ATOM 2173 C CA . SER A 1 275 ? -20.319 -9.270 24.995 1.00 96.94 275 SER A CA 1
ATOM 2174 C C . SER A 1 275 ? -21.711 -9.649 25.524 1.00 96.94 275 SER A C 1
ATOM 2176 O O . SER A 1 275 ? -22.321 -10.627 25.086 1.00 96.94 275 SER A O 1
ATOM 2178 N N . ARG A 1 276 ? -22.251 -8.891 26.487 1.00 96.50 276 ARG A N 1
ATOM 2179 C CA . ARG A 1 276 ? -23.603 -9.117 27.020 1.00 96.50 276 ARG A CA 1
ATOM 2180 C C . ARG A 1 276 ? -24.673 -8.587 26.067 1.00 96.50 276 ARG A C 1
ATOM 2182 O O . ARG A 1 276 ? -25.733 -9.205 25.961 1.00 96.50 276 ARG A O 1
ATOM 2189 N N . LEU A 1 277 ? -24.373 -7.484 25.384 1.00 96.56 277 LEU A N 1
ATOM 2190 C CA . LEU A 1 277 ? -25.271 -6.755 24.487 1.00 96.56 277 LEU A CA 1
ATOM 2191 C C . LEU A 1 277 ? -25.160 -7.189 23.021 1.00 96.56 277 LEU A C 1
ATOM 2193 O O . LEU A 1 277 ? -26.064 -6.885 22.251 1.00 96.56 277 LEU A O 1
ATOM 2197 N N . GLU A 1 278 ? -24.091 -7.895 22.651 1.00 97.75 278 GLU A N 1
ATOM 2198 C CA . GLU A 1 278 ? -23.813 -8.295 21.272 1.00 97.75 278 GLU A CA 1
ATOM 2199 C C . GLU A 1 278 ? -24.988 -9.095 20.665 1.00 97.75 278 GLU A C 1
ATOM 2201 O O . GLU A 1 278 ? -25.356 -10.147 21.223 1.00 97.75 278 GLU A O 1
ATOM 2206 N N . PRO A 1 279 ? -25.593 -8.591 19.564 1.00 97.19 279 PRO A N 1
ATOM 2207 C CA . PRO A 1 279 ? -26.668 -9.271 18.846 1.00 97.19 279 PRO A CA 1
ATOM 2208 C C . PRO A 1 279 ? -26.180 -10.390 17.922 1.00 97.19 279 PRO A C 1
ATOM 2210 O O . PRO A 1 279 ? -26.958 -11.306 17.654 1.00 97.19 279 PRO A O 1
ATOM 2213 N N . ASP A 1 280 ? -24.941 -10.329 17.427 1.00 97.31 280 ASP A N 1
ATOM 2214 C CA . ASP A 1 280 ? -24.373 -11.373 16.578 1.00 97.31 280 ASP A CA 1
ATOM 2215 C C . ASP A 1 280 ? -23.790 -12.516 17.424 1.00 97.31 280 ASP A C 1
ATOM 2217 O O . ASP A 1 280 ? -22.943 -12.315 18.295 1.00 97.31 280 ASP A O 1
ATOM 2221 N N . GLN A 1 281 ? -24.270 -13.738 17.196 1.00 96.19 281 GLN A N 1
ATOM 2222 C CA . GLN A 1 281 ? -23.929 -14.872 18.053 1.00 96.19 281 GLN A CA 1
ATOM 2223 C C . GLN A 1 281 ? -22.464 -15.312 17.908 1.00 96.19 281 GLN A C 1
ATOM 2225 O O . GLN A 1 281 ? -21.868 -15.717 18.905 1.00 96.19 281 GLN A O 1
ATOM 2230 N N . GLU A 1 282 ? -21.883 -15.212 16.712 1.00 95.75 282 GLU A N 1
ATOM 2231 C CA . GLU A 1 282 ? -20.496 -15.614 16.455 1.00 95.75 282 GLU A CA 1
ATOM 2232 C C . GLU A 1 282 ? -19.538 -14.638 17.144 1.00 95.75 282 GLU A C 1
ATOM 2234 O O . GLU A 1 282 ? -18.711 -15.034 17.967 1.00 95.75 282 GLU A O 1
ATOM 2239 N N . ILE A 1 283 ? -19.763 -13.339 16.940 1.00 96.38 283 ILE A N 1
ATOM 2240 C CA . ILE A 1 283 ? -18.973 -12.274 17.571 1.00 96.38 283 ILE A CA 1
ATOM 2241 C C . ILE A 1 283 ? -19.069 -12.356 19.099 1.00 96.38 283 ILE A C 1
ATOM 2243 O O . ILE A 1 283 ? -18.079 -12.199 19.816 1.00 96.38 283 ILE A O 1
ATOM 2247 N N . LYS A 1 284 ? -20.262 -12.642 19.627 1.00 97.50 284 LYS A N 1
ATOM 2248 C CA . LYS A 1 284 ? -20.491 -12.807 21.066 1.00 97.50 284 LYS A CA 1
ATOM 2249 C C . LYS A 1 284 ? -19.684 -13.955 21.659 1.00 97.50 284 LYS A C 1
ATOM 2251 O O . LYS A 1 284 ? -19.193 -13.848 22.786 1.00 97.50 284 LYS A O 1
ATOM 2256 N N . GLU A 1 285 ? -19.595 -15.068 20.941 1.00 95.69 285 GLU A N 1
ATOM 2257 C CA . GLU A 1 285 ? -18.815 -16.232 21.354 1.00 95.69 285 GLU A CA 1
ATOM 2258 C C . GLU A 1 285 ? -17.315 -15.941 21.324 1.00 95.69 285 GLU A C 1
ATOM 2260 O O . GLU A 1 285 ? -16.621 -16.310 22.274 1.00 95.69 285 GLU A O 1
ATOM 2265 N N . ASP A 1 286 ? -16.833 -15.210 20.320 1.00 94.25 286 ASP A N 1
ATOM 2266 C CA . ASP A 1 286 ? -15.434 -14.781 20.238 1.00 94.25 286 ASP A CA 1
ATOM 2267 C C . ASP A 1 286 ? -15.054 -13.847 21.399 1.00 94.25 286 ASP A C 1
ATOM 2269 O O . ASP A 1 286 ? -14.083 -14.112 22.114 1.00 94.25 286 ASP A O 1
ATOM 2273 N N . MET A 1 287 ? -15.879 -12.832 21.700 1.00 95.56 287 MET A N 1
ATOM 2274 C CA . MET A 1 287 ? -15.658 -11.949 22.859 1.00 95.56 287 MET A CA 1
ATOM 2275 C C . MET A 1 287 ? -15.598 -12.734 24.181 1.00 95.56 287 MET A C 1
ATOM 2277 O O . MET A 1 287 ? -14.758 -12.472 25.042 1.00 95.56 287 MET A O 1
ATOM 2281 N N . ARG A 1 288 ? -16.483 -13.723 24.363 1.00 94.75 288 ARG A N 1
ATOM 2282 C CA . ARG A 1 288 ? -16.512 -14.560 25.576 1.00 94.75 288 ARG A CA 1
ATOM 2283 C C . ARG A 1 288 ? -15.302 -15.477 25.683 1.00 94.75 288 ARG A C 1
ATOM 2285 O O . ARG A 1 288 ? -14.787 -15.660 26.784 1.00 94.75 288 ARG A O 1
ATOM 2292 N N . ARG A 1 289 ? -14.855 -16.049 24.563 1.00 92.88 289 ARG A N 1
ATOM 2293 C CA . ARG A 1 289 ? -13.651 -16.887 24.504 1.00 92.88 289 ARG A CA 1
ATOM 2294 C C . ARG A 1 289 ? -12.426 -16.087 24.931 1.00 92.88 289 ARG A C 1
ATOM 2296 O O . ARG A 1 289 ? -11.658 -16.551 25.769 1.00 92.88 289 ARG A O 1
ATOM 2303 N N . MET A 1 290 ? -12.302 -14.863 24.426 1.00 90.69 290 MET A N 1
ATOM 2304 C CA . MET A 1 290 ? -11.236 -13.943 24.808 1.00 90.69 290 MET A CA 1
ATOM 2305 C C . MET A 1 290 ? -11.258 -13.635 26.313 1.00 90.69 290 MET A C 1
ATOM 2307 O O . MET A 1 290 ? -10.236 -13.778 26.976 1.00 90.69 290 MET A O 1
ATOM 2311 N N . LEU A 1 291 ? -12.422 -13.307 26.885 1.00 91.94 291 LEU A N 1
ATOM 2312 C CA . LEU A 1 291 ? -12.560 -13.031 28.325 1.00 91.94 291 LEU A CA 1
ATOM 2313 C C . LEU A 1 291 ? -12.248 -14.248 29.215 1.00 91.94 291 LEU A C 1
ATOM 2315 O O . LEU A 1 291 ? -11.689 -14.087 30.298 1.00 91.94 291 LEU A O 1
ATOM 2319 N N . ALA A 1 292 ? -12.571 -15.468 28.776 1.00 89.62 292 ALA A N 1
ATOM 2320 C CA . ALA A 1 292 ? -12.248 -16.688 29.521 1.00 89.62 292 ALA A CA 1
ATOM 2321 C C . ALA A 1 292 ? -10.730 -16.940 29.608 1.00 89.62 292 ALA A C 1
ATOM 2323 O O . ALA A 1 292 ? -10.235 -17.422 30.631 1.00 89.62 292 ALA A O 1
ATOM 2324 N N . ASN A 1 293 ? -9.985 -16.564 28.564 1.00 82.44 293 ASN A N 1
ATOM 2325 C CA . ASN A 1 293 ? -8.526 -16.653 28.559 1.00 82.44 293 ASN A CA 1
ATOM 2326 C C . ASN A 1 293 ? -7.890 -15.688 29.575 1.00 82.44 293 ASN A C 1
ATOM 2328 O O . ASN A 1 293 ? -6.877 -16.039 30.171 1.00 82.44 293 ASN A O 1
ATOM 2332 N N . VAL A 1 294 ? -8.510 -14.527 29.833 1.00 79.38 294 VAL A N 1
ATOM 2333 C CA . VAL A 1 294 ? -8.055 -13.568 30.862 1.00 79.38 294 VAL A CA 1
ATOM 2334 C C . VAL A 1 294 ? -8.160 -14.178 32.260 1.00 79.38 294 VAL A C 1
ATOM 2336 O O . VAL A 1 294 ? -7.269 -14.017 33.079 1.00 79.38 294 VAL A O 1
ATOM 2339 N N . GLN A 1 295 ? -9.246 -14.904 32.537 1.00 70.75 295 GLN A N 1
ATOM 2340 C CA . GLN A 1 295 ? -9.511 -15.499 33.855 1.00 70.75 295 GLN A CA 1
ATOM 2341 C C . GLN A 1 295 ? -8.646 -16.732 34.162 1.00 70.75 295 GLN A C 1
ATOM 2343 O O . GLN A 1 295 ? -8.658 -17.220 35.291 1.00 70.75 295 GLN A O 1
ATOM 2348 N N . SER A 1 296 ? -7.951 -17.261 33.153 1.00 66.94 296 SER A N 1
ATOM 2349 C CA . SER A 1 296 ? -7.123 -18.469 33.250 1.00 66.94 296 SER A CA 1
ATOM 2350 C C . SER A 1 296 ? -5.625 -18.171 33.423 1.00 66.94 296 SER A C 1
ATOM 2352 O O . SER A 1 296 ? -4.842 -19.115 33.545 1.00 66.94 296 SER A O 1
ATOM 2354 N N . GLN A 1 297 ? -5.232 -16.891 33.408 1.00 57.88 297 GLN A N 1
ATOM 2355 C CA . GLN A 1 297 ? -3.872 -16.392 33.657 1.00 57.88 297 GLN A CA 1
ATOM 2356 C C . GLN A 1 297 ? -3.744 -15.867 35.091 1.00 57.88 297 GLN A C 1
ATOM 2358 O O . GLN A 1 297 ? -2.652 -16.055 35.672 1.00 57.88 297 GLN A O 1
#

Radius of gyration: 24.11 Å; chains: 1; bounding box: 49×41×68 Å

Sequence (297 aa):
MYEYLAYTAAVSGGFKEALQADKVSGAMLDSAGDIIEALLNGGPAEDLSDYKDAAIVIDLYISHLVKAGQLKIVHFNILKAIEDYLEDDELEWEKLAENGWTPEKRHIVLERAKGITDDSSWKTTVTKGLSTNDNQQFWEIKRAARYLDIDLWPTISKRINANPEDTMLWFDVMQLVTDKDISSIIELAEKTIPLLTISTGPANEMGLGEKYKYHQILDTILQDLGKFPGHGTRLIETGLQSPVIRNRVMAIRAIEDWGIQHTSDEILRVLETTSRLEPDQEIKEDMRRMLANVQSQ

Secondary structure (DSSP, 8-state):
--HHHHHHHHHHTTHHHHHTSS---HHHHHHHHHHHHHHHS--SS--GGG-TTHHHHHHHHHHHHHH-SS--HHHHHHHHHHHHHHH-TTS-HHHHGGGT--HHHHHHHHHHHHHHHT-THHHHHHHHHTT---HHHHHHHHHHHHHTT---HHHHHHHHHH-TT-HHHHHHHHHH--TTTHHHHHHHHHHHS-HHHH------B---SGGGHHHHHHHHHHHHHTTSTT--HHHHHHHHT-SBHHHHHHHHHHHHHH-GGGS-HHHHHHHHHHHHH---HHHHHHHHHHHHHHTT-

Foldseek 3Di:
DCLVCLLVCCVVVCLLVQLPDPDHDPVNLVVLLVSLVSLLVHDPDHHLLNALQNLVSLQSSLVNVVVDPDDDLSLLLSLVSLLVVLPDPVDPQVSSVSSVNDVVSSVVSNVSSCVPNVPPCLVVVLVVQLPDPDPVSNVSSLSSCVVVVHDCCVSLLVVCVVPVLPLVSLLSCLVVDDLVCQQVNLVSLVVRQPLVVQLQAAAADQLDDDVNSSVSSLLSCLQSLLVPQQTNLSSLLSLLSGNHPSSNVSSLVSCVSNDPVSHDPSSLVSLVVRLVRHPDPVSSVSSVVSNVVVVVD

pLDDT: mean 92.43, std 6.07, range [55.88, 98.5]